Protein AF-0000000067175608 (afdb_homodimer)

Structure (mmCIF, N/CA/C/O backbone):
data_AF-0000000067175608-model_v1
#
loop_
_entity.id
_entity.type
_entity.pdbx_description
1 polymer 'NADP oxidoreductase, coenzyme f420-dependent:6-phosphogluconate dehydrogenase, nad-binding, putative'
#
loop_
_atom_site.group_PDB
_atom_site.id
_atom_site.type_symbol
_atom_site.label_atom_id
_atom_site.label_alt_id
_atom_site.label_comp_id
_atom_site.label_asym_id
_atom_site.label_entity_id
_atom_site.label_seq_id
_atom_site.pdbx_PDB_ins_code
_atom_site.Cartn_x
_atom_site.Cartn_y
_atom_site.Cartn_z
_atom_site.occupancy
_atom_site.B_iso_or_equiv
_atom_site.auth_seq_id
_atom_site.auth_comp_id
_atom_site.auth_asym_id
_atom_site.auth_atom_id
_atom_site.pdbx_PDB_model_num
ATOM 1 N N . MET A 1 1 ? -3.23 -29.172 -5.105 1 97.75 1 MET A N 1
ATOM 2 C CA . MET A 1 1 ? -3.09 -28.891 -6.531 1 97.75 1 MET A CA 1
ATOM 3 C C . MET A 1 1 ? -1.67 -29.172 -7.008 1 97.75 1 MET A C 1
ATOM 5 O O . MET A 1 1 ? -0.754 -29.312 -6.195 1 97.75 1 MET A O 1
ATOM 9 N N . LYS A 1 2 ? -1.583 -29.328 -8.312 1 98.88 2 LYS A N 1
ATOM 10 C CA . LYS A 1 2 ? -0.268 -29.359 -8.945 1 98.88 2 LYS A CA 1
ATOM 11 C C . LYS A 1 2 ? 0.172 -27.953 -9.367 1 98.88 2 LYS A C 1
ATOM 13 O O . LYS A 1 2 ? -0.433 -27.359 -10.25 1 98.88 2 LYS A O 1
ATOM 18 N N . ILE A 1 3 ? 1.256 -27.516 -8.711 1 98.94 3 ILE A N 1
ATOM 19 C CA . ILE A 1 3 ? 1.778 -26.172 -8.969 1 98.94 3 ILE A CA 1
ATOM 20 C C . ILE A 1 3 ? 3.15 -26.266 -9.625 1 98.94 3 ILE A C 1
ATOM 22 O O . ILE A 1 3 ? 3.979 -27.094 -9.227 1 98.94 3 ILE A O 1
ATOM 26 N N . VAL A 1 4 ? 3.4 -25.516 -10.664 1 98.94 4 VAL A N 1
ATOM 27 C CA . VAL A 1 4 ? 4.738 -25.375 -11.234 1 98.94 4 VAL A CA 1
ATOM 28 C C . VAL A 1 4 ? 5.238 -23.953 -11.031 1 98.94 4 VAL A C 1
ATOM 30 O O . VAL A 1 4 ? 4.586 -22.984 -11.453 1 98.94 4 VAL A O 1
ATOM 33 N N . THR A 1 5 ? 6.363 -23.844 -10.336 1 98.88 5 THR A N 1
ATOM 34 C CA . THR A 1 5 ? 7.012 -22.531 -10.203 1 98.88 5 THR A CA 1
ATOM 35 C C . THR A 1 5 ? 8.086 -22.359 -11.273 1 98.88 5 THR A C 1
ATOM 37 O O . THR A 1 5 ? 8.898 -23.266 -11.5 1 98.88 5 THR A O 1
ATOM 40 N N . ILE A 1 6 ? 7.973 -21.281 -11.977 1 98.81 6 ILE A N 1
ATOM 41 C CA . ILE A 1 6 ? 9.023 -20.859 -12.898 1 98.81 6 ILE A CA 1
ATOM 42 C C . ILE A 1 6 ? 9.914 -19.812 -12.219 1 98.81 6 ILE A C 1
ATOM 44 O O . ILE A 1 6 ? 9.547 -18.641 -12.133 1 98.81 6 ILE A O 1
ATOM 48 N N . GLY A 1 7 ? 11.086 -20.266 -11.812 1 97.81 7 GLY A N 1
ATOM 49 C CA . GLY A 1 7 ? 11.938 -19.547 -10.875 1 97.81 7 GLY A CA 1
ATOM 50 C C . GLY A 1 7 ? 12.023 -20.219 -9.516 1 97.81 7 GLY A C 1
ATOM 51 O O . GLY A 1 7 ? 11 -20.516 -8.891 1 97.81 7 GLY A O 1
ATOM 52 N N . ARG A 1 8 ? 13.266 -20.453 -8.992 1 96.12 8 ARG A N 1
ATOM 53 C CA . ARG A 1 8 ? 13.484 -21.172 -7.738 1 96.12 8 ARG A CA 1
ATOM 54 C C . ARG A 1 8 ? 14.266 -20.312 -6.75 1 96.12 8 ARG A C 1
ATOM 56 O O . ARG A 1 8 ? 14.977 -20.828 -5.891 1 96.12 8 ARG A O 1
ATOM 63 N N . GLY A 1 9 ? 14.273 -19.078 -7.023 1 94.88 9 GLY A N 1
ATOM 64 C CA . GLY A 1 9 ? 14.953 -18.172 -6.117 1 94.88 9 GLY A CA 1
ATOM 65 C C . GLY A 1 9 ? 14.195 -17.953 -4.82 1 94.88 9 GLY A C 1
ATOM 66 O O . GLY A 1 9 ? 13.469 -18.828 -4.359 1 94.88 9 GLY A O 1
ATOM 67 N N . MET A 1 10 ? 14.422 -16.859 -4.172 1 94.44 10 MET A N 1
ATOM 68 C CA . MET A 1 10 ? 13.867 -16.562 -2.857 1 94.44 10 MET A CA 1
ATOM 69 C C . MET A 1 10 ? 12.344 -16.578 -2.891 1 94.44 10 MET A C 1
ATOM 71 O O . MET A 1 10 ? 11.711 -17.188 -2.02 1 94.44 10 MET A O 1
ATOM 75 N N . ILE A 1 11 ? 11.773 -15.953 -3.941 1 96.81 11 ILE A N 1
ATOM 76 C CA . ILE A 1 11 ? 10.32 -15.875 -4.031 1 96.81 11 ILE A CA 1
ATOM 77 C C . ILE A 1 11 ? 9.75 -17.219 -4.457 1 96.81 11 ILE A C 1
ATOM 79 O O . ILE A 1 11 ? 8.961 -17.828 -3.73 1 96.81 11 ILE A O 1
ATOM 83 N N . GLY A 1 12 ? 10.18 -17.734 -5.594 1 97.81 12 GLY A N 1
ATOM 84 C CA . GLY A 1 12 ? 9.672 -19 -6.113 1 97.81 12 GLY A CA 1
ATOM 85 C C . GLY A 1 12 ? 9.906 -20.172 -5.18 1 97.81 12 GLY A C 1
ATOM 86 O O . GLY A 1 12 ? 8.992 -20.938 -4.902 1 97.81 12 GLY A O 1
ATOM 87 N N . GLY A 1 13 ? 11.156 -20.281 -4.715 1 97.69 13 GLY A N 1
ATOM 88 C CA . GLY A 1 13 ? 11.492 -21.344 -3.791 1 97.69 13 GLY A CA 1
ATOM 89 C C . GLY A 1 13 ? 10.789 -21.219 -2.451 1 97.69 13 GLY A C 1
ATOM 90 O O . GLY A 1 13 ? 10.367 -22.219 -1.867 1 97.69 13 GLY A O 1
ATOM 91 N N . GLY A 1 14 ? 10.688 -20.031 -1.92 1 98.12 14 GLY A N 1
ATOM 92 C CA . GLY A 1 14 ? 9.992 -19.797 -0.669 1 98.12 14 GLY A CA 1
ATOM 93 C C . GLY A 1 14 ? 8.523 -20.172 -0.729 1 98.12 14 GLY A C 1
ATOM 94 O O . GLY A 1 14 ? 8.016 -20.875 0.156 1 98.12 14 GLY A O 1
ATOM 95 N N . LEU A 1 15 ? 7.852 -19.75 -1.805 1 98.69 15 LEU A N 1
ATOM 96 C CA . LEU A 1 15 ? 6.438 -20.062 -1.965 1 98.69 15 LEU A CA 1
ATOM 97 C C . LEU A 1 15 ? 6.242 -21.562 -2.199 1 98.69 15 LEU A C 1
ATOM 99 O O . LEU A 1 15 ? 5.277 -22.156 -1.706 1 98.69 15 LEU A O 1
ATOM 103 N N . ALA A 1 16 ? 7.16 -22.156 -2.941 1 98.62 16 ALA A N 1
ATOM 104 C CA . ALA A 1 16 ? 7.109 -23.609 -3.154 1 98.62 16 ALA A CA 1
ATOM 105 C C . ALA A 1 16 ? 7.125 -24.359 -1.825 1 98.62 16 ALA A C 1
ATOM 107 O O . ALA A 1 16 ? 6.324 -25.266 -1.612 1 98.62 16 ALA A O 1
ATOM 108 N N . ARG A 1 17 ? 8 -23.969 -0.938 1 98.25 17 ARG A N 1
ATOM 109 C CA . ARG A 1 17 ? 8.102 -24.609 0.367 1 98.25 17 ARG A CA 1
ATOM 110 C C . ARG A 1 17 ? 6.805 -24.438 1.159 1 98.25 17 ARG A C 1
ATOM 112 O O . ARG A 1 17 ? 6.281 -25.406 1.72 1 98.25 17 ARG A O 1
ATOM 119 N N . LEU A 1 18 ? 6.301 -23.234 1.198 1 98.56 18 LEU A N 1
ATOM 120 C CA . LEU A 1 18 ? 5.07 -22.969 1.93 1 98.56 18 LEU A CA 1
ATOM 121 C C . LEU A 1 18 ? 3.916 -23.797 1.381 1 98.56 18 LEU A C 1
ATOM 123 O O . LEU A 1 18 ? 3.117 -24.344 2.146 1 98.56 18 LEU A O 1
ATOM 127 N N . TRP A 1 19 ? 3.834 -23.875 0.051 1 98.81 19 TRP A N 1
ATOM 128 C CA . TRP A 1 19 ? 2.73 -24.594 -0.572 1 98.81 19 TRP A CA 1
ATOM 129 C C . TRP A 1 19 ? 2.883 -26.094 -0.371 1 98.81 19 TRP A C 1
ATOM 131 O O . TRP A 1 19 ? 1.895 -26.812 -0.164 1 98.81 19 TRP A O 1
ATOM 141 N N . ARG A 1 20 ? 4.117 -26.641 -0.403 1 98.69 20 ARG A N 1
ATOM 142 C CA . ARG A 1 20 ? 4.324 -28.047 -0.074 1 98.69 20 ARG A CA 1
ATOM 143 C C . ARG A 1 20 ? 3.881 -28.344 1.354 1 98.69 20 ARG A C 1
ATOM 145 O O . ARG A 1 20 ? 3.219 -29.359 1.604 1 98.69 20 ARG A O 1
ATOM 152 N N . ASP A 1 21 ? 4.203 -27.453 2.242 1 98.06 21 ASP A N 1
ATOM 153 C CA . ASP A 1 21 ? 3.822 -27.609 3.643 1 98.06 21 ASP A CA 1
ATOM 154 C C . ASP A 1 21 ? 2.303 -27.609 3.799 1 98.06 21 ASP A C 1
ATOM 156 O O . ASP A 1 21 ? 1.778 -28.156 4.773 1 98.06 21 ASP A O 1
ATOM 160 N N . SER A 1 22 ? 1.647 -27.016 2.863 1 98.19 22 SER A N 1
ATOM 161 C CA . SER A 1 22 ? 0.192 -26.938 2.92 1 98.19 22 SER A CA 1
ATOM 162 C C . SER A 1 22 ? -0.458 -28.047 2.104 1 98.19 22 SER A C 1
ATOM 164 O O . SER A 1 22 ? -1.67 -28.031 1.876 1 98.19 22 SER A O 1
ATOM 166 N N . GLY A 1 23 ? 0.351 -28.906 1.487 1 98.62 23 GLY A N 1
ATOM 167 C CA . GLY A 1 23 ? -0.188 -30.125 0.917 1 98.62 23 GLY A CA 1
ATOM 168 C C . GLY A 1 23 ? -0.23 -30.109 -0.599 1 98.62 23 GLY A C 1
ATOM 169 O O . GLY A 1 23 ? -0.747 -31.047 -1.221 1 98.62 23 GLY A O 1
ATOM 170 N N . HIS A 1 24 ? 0.275 -29.125 -1.221 1 98.88 24 HIS A N 1
ATOM 171 C CA . HIS A 1 24 ? 0.305 -29.062 -2.678 1 98.88 24 HIS A CA 1
ATOM 172 C C . HIS A 1 24 ? 1.485 -29.844 -3.238 1 98.88 24 HIS A C 1
ATOM 174 O O . HIS A 1 24 ? 2.471 -30.078 -2.535 1 98.88 24 HIS A O 1
ATOM 180 N N . ASP A 1 25 ? 1.316 -30.312 -4.449 1 98.88 25 ASP A N 1
ATOM 181 C CA . ASP A 1 25 ? 2.42 -30.844 -5.238 1 98.88 25 ASP A CA 1
ATOM 182 C C . ASP A 1 25 ? 3.088 -29.75 -6.066 1 98.88 25 ASP A C 1
ATOM 184 O O . ASP A 1 25 ? 2.461 -29.172 -6.949 1 98.88 25 ASP A O 1
ATOM 188 N N . VAL A 1 26 ? 4.398 -29.469 -5.766 1 98.88 26 VAL A N 1
ATOM 189 C CA . VAL A 1 26 ? 5.035 -28.328 -6.398 1 98.88 26 VAL A CA 1
ATOM 190 C C . VAL A 1 26 ? 6.277 -28.766 -7.16 1 98.88 26 VAL A C 1
ATOM 192 O O . VAL A 1 26 ? 7.188 -29.375 -6.578 1 98.88 26 VAL A O 1
ATOM 195 N N . ASP A 1 27 ? 6.32 -28.531 -8.438 1 98.62 27 ASP A N 1
ATOM 196 C CA . ASP A 1 27 ? 7.516 -28.688 -9.266 1 98.62 27 ASP A CA 1
ATOM 197 C C . ASP A 1 27 ? 8.188 -27.344 -9.516 1 98.62 27 ASP A C 1
ATOM 199 O O . ASP A 1 27 ? 7.516 -26.375 -9.883 1 98.62 27 ASP A O 1
ATOM 203 N N . GLU A 1 28 ? 9.469 -27.312 -9.305 1 98.62 28 GLU A N 1
ATOM 204 C CA . GLU A 1 28 ? 10.211 -26.078 -9.492 1 98.62 28 GLU A CA 1
ATOM 205 C C . GLU A 1 28 ? 11.094 -26.141 -10.742 1 98.62 28 GLU A C 1
ATOM 207 O O . GLU A 1 28 ? 11.953 -27.016 -10.852 1 98.62 28 GLU A O 1
ATOM 212 N N . LEU A 1 29 ? 10.82 -25.156 -11.625 1 98.38 29 LEU A N 1
ATOM 213 C CA . LEU A 1 29 ? 11.641 -25.078 -12.828 1 98.38 29 LEU A CA 1
ATOM 214 C C . LEU A 1 29 ? 12.695 -23.984 -12.688 1 98.38 29 LEU A C 1
ATOM 216 O O . LEU A 1 29 ? 12.414 -22.906 -12.156 1 98.38 29 LEU A O 1
ATOM 220 N N . GLY A 1 30 ? 13.898 -24.297 -13.156 1 95.62 30 GLY A N 1
ATOM 221 C CA . GLY A 1 30 ? 14.984 -23.328 -13.172 1 95.62 30 GLY A CA 1
ATOM 222 C C . GLY A 1 30 ? 15.266 -22.766 -14.555 1 95.62 30 GLY A C 1
ATOM 223 O O . GLY A 1 30 ? 14.344 -22.562 -15.352 1 95.62 30 GLY A O 1
ATOM 224 N N . ARG A 1 31 ? 16.484 -22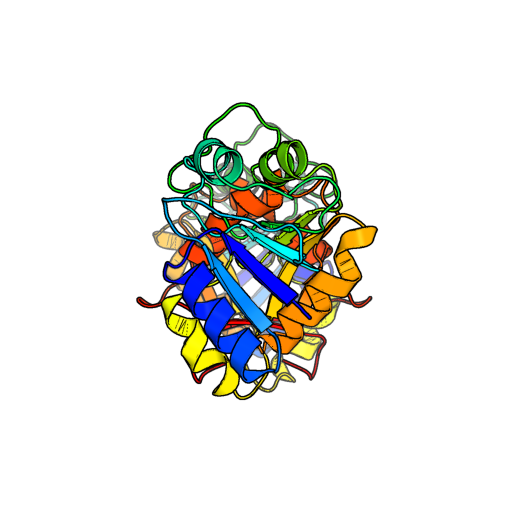.422 -14.789 1 93.5 31 ARG A N 1
ATOM 225 C CA . ARG A 1 31 ? 16.938 -21.688 -15.969 1 93.5 31 ARG A CA 1
ATOM 226 C C . ARG A 1 31 ? 16.781 -22.547 -17.234 1 93.5 31 ARG A C 1
ATOM 228 O O . ARG A 1 31 ? 16.656 -22 -18.328 1 93.5 31 ARG A O 1
ATOM 235 N N . ASP A 1 32 ? 16.641 -23.766 -17.031 1 96.19 32 ASP A N 1
ATOM 236 C CA . ASP A 1 32 ? 16.594 -24.656 -18.188 1 96.19 32 ASP A CA 1
ATOM 237 C C . ASP A 1 32 ? 15.164 -24.859 -18.656 1 96.19 32 ASP A C 1
ATOM 239 O O . ASP A 1 32 ? 14.93 -25.5 -19.688 1 96.19 32 ASP A O 1
ATOM 243 N N . GLY A 1 33 ? 14.266 -24.391 -17.984 1 98.06 33 GLY A N 1
ATOM 244 C CA . GLY A 1 33 ? 12.867 -24.578 -18.344 1 98.06 33 GLY A CA 1
ATOM 245 C C . GLY A 1 33 ? 12.352 -25.969 -18.031 1 98.06 33 GLY A C 1
ATOM 246 O O . GLY A 1 33 ? 12.734 -26.562 -17.016 1 98.06 33 GLY A O 1
ATOM 247 N N . GLY A 1 34 ? 11.328 -26.328 -18.734 1 98.56 34 GLY A N 1
ATOM 248 C CA . GLY A 1 34 ? 10.719 -27.625 -18.484 1 98.56 34 GLY A CA 1
ATOM 249 C C . GLY A 1 34 ? 9.297 -27.719 -19.016 1 98.56 34 GLY A C 1
ATOM 250 O O . GLY A 1 34 ? 8.953 -27.094 -20.016 1 98.56 34 GLY A O 1
ATOM 251 N N . ASP A 1 35 ? 8.594 -28.703 -18.469 1 98.69 35 ASP A N 1
ATOM 252 C CA . ASP A 1 35 ? 7.234 -28.984 -18.922 1 98.69 35 ASP A CA 1
ATOM 253 C C . ASP A 1 35 ? 6.223 -28.672 -17.812 1 98.69 35 ASP A C 1
ATOM 255 O O . ASP A 1 35 ? 6.359 -29.125 -16.688 1 98.69 35 ASP A O 1
ATOM 259 N N . ALA A 1 36 ? 5.23 -27.844 -18.172 1 98.62 36 ALA A N 1
ATOM 260 C CA . ALA A 1 36 ? 4.211 -27.438 -17.203 1 98.62 36 ALA A CA 1
ATOM 261 C C . ALA A 1 36 ? 2.84 -27.984 -17.609 1 98.62 36 ALA A C 1
ATOM 263 O O . ALA A 1 36 ? 1.812 -27.484 -17.141 1 98.62 36 ALA A O 1
ATOM 264 N N . SER A 1 37 ? 2.785 -29 -18.406 1 98.5 37 SER A N 1
ATOM 265 C CA . SER A 1 37 ? 1.542 -29.5 -18.984 1 98.5 37 SER A CA 1
ATOM 266 C C . SER A 1 37 ? 0.604 -30.031 -17.891 1 98.5 37 SER A C 1
ATOM 268 O O . SER A 1 37 ? -0.618 -29.922 -18.016 1 98.5 37 SER A O 1
ATOM 270 N N . ASP A 1 38 ? 1.12 -30.531 -16.859 1 97.75 38 ASP A N 1
ATOM 271 C CA . ASP A 1 38 ? 0.3 -31.172 -15.836 1 97.75 38 ASP A CA 1
ATOM 272 C C . ASP A 1 38 ? -0.051 -30.188 -14.719 1 97.75 38 ASP A C 1
ATOM 274 O O . ASP A 1 38 ? -0.765 -30.531 -13.773 1 97.75 38 ASP A O 1
ATOM 278 N N . ALA A 1 39 ? 0.392 -28.922 -14.781 1 98.75 39 ALA A N 1
ATOM 279 C CA . ALA A 1 39 ? 0.169 -27.953 -13.727 1 98.75 39 ALA A CA 1
ATOM 280 C C . ALA A 1 39 ? -1.289 -27.5 -13.695 1 98.75 39 ALA A C 1
ATOM 282 O O . ALA A 1 39 ? -1.894 -27.25 -14.742 1 98.75 39 ALA A O 1
ATOM 283 N N . ASP A 1 40 ? -1.842 -27.406 -12.516 1 98.75 40 ASP A N 1
ATOM 284 C CA . ASP A 1 40 ? -3.117 -26.719 -12.32 1 98.75 40 ASP A CA 1
ATOM 285 C C . ASP A 1 40 ? -2.936 -25.203 -12.344 1 98.75 40 ASP A C 1
ATOM 287 O O . ASP A 1 40 ? -3.834 -24.469 -12.758 1 98.75 40 ASP A O 1
ATOM 291 N N . VAL A 1 41 ? -1.856 -24.75 -11.852 1 98.88 41 VAL A N 1
ATOM 292 C CA . VAL A 1 41 ? -1.539 -23.328 -11.766 1 98.88 41 VAL A CA 1
ATOM 293 C C . VAL A 1 41 ? -0.027 -23.125 -11.859 1 98.88 41 VAL A C 1
ATOM 295 O O . VAL A 1 41 ? 0.745 -23.984 -11.422 1 98.88 41 VAL A O 1
ATOM 298 N N . LEU A 1 42 ? 0.375 -21.953 -12.453 1 98.94 42 LEU A N 1
ATOM 299 C CA . LEU A 1 42 ? 1.771 -21.547 -12.594 1 98.94 42 LEU A CA 1
ATOM 300 C C . LEU A 1 42 ? 2.09 -20.375 -11.68 1 98.94 42 LEU A C 1
ATOM 302 O O . LEU A 1 42 ? 1.272 -19.469 -11.523 1 98.94 42 LEU A O 1
ATOM 306 N N . LEU A 1 43 ? 3.25 -20.422 -11.086 1 98.94 43 LEU A N 1
ATOM 307 C CA . LEU A 1 43 ? 3.859 -19.234 -10.516 1 98.94 43 LEU A CA 1
ATOM 308 C C . LEU A 1 43 ? 5.043 -18.766 -11.352 1 98.94 43 LEU A C 1
ATOM 310 O O . LEU A 1 43 ? 5.938 -19.547 -11.664 1 98.94 43 LEU A O 1
ATOM 314 N N . VAL A 1 44 ? 5.004 -17.531 -11.766 1 98.88 44 VAL A N 1
ATOM 315 C CA . VAL A 1 44 ? 6.145 -16.922 -12.438 1 98.88 44 VAL A CA 1
ATOM 316 C C . VAL A 1 44 ? 6.914 -16.047 -11.461 1 98.88 44 VAL A C 1
ATOM 318 O O . VAL A 1 44 ? 6.398 -15.023 -11 1 98.88 44 VAL A O 1
ATOM 321 N N . ALA A 1 45 ? 8.133 -16.469 -11.125 1 98.38 45 ALA A N 1
ATOM 322 C CA . ALA A 1 45 ? 8.938 -15.812 -10.102 1 98.38 45 ALA A CA 1
ATOM 323 C C . ALA A 1 45 ? 10.391 -15.672 -10.555 1 98.38 45 ALA A C 1
ATOM 325 O O . ALA A 1 45 ? 11.312 -16.078 -9.836 1 98.38 45 ALA A O 1
ATOM 326 N N . VAL A 1 46 ? 10.625 -15.039 -11.695 1 97.31 46 VAL A N 1
ATOM 327 C CA . VAL A 1 46 ? 11.938 -14.711 -12.25 1 97.31 46 VAL A CA 1
ATOM 328 C C . VAL A 1 46 ? 12.141 -13.203 -12.25 1 97.31 46 VAL A C 1
ATOM 330 O O . VAL A 1 46 ? 11.195 -12.438 -12.023 1 97.31 46 VAL A O 1
ATOM 333 N N . PRO A 1 47 ? 13.43 -12.805 -12.453 1 95.5 47 PRO A N 1
ATOM 334 C CA . PRO A 1 47 ? 13.586 -11.359 -12.633 1 95.5 47 PRO A CA 1
ATOM 335 C C . PRO A 1 47 ? 12.703 -10.805 -13.75 1 95.5 47 PRO A C 1
ATOM 337 O O . PRO A 1 47 ? 12.508 -11.469 -14.773 1 95.5 47 PRO A O 1
ATOM 340 N N . GLY A 1 48 ? 12.148 -9.648 -13.523 1 95.44 48 GLY A N 1
ATOM 341 C CA . GLY A 1 48 ? 11.203 -9.047 -14.461 1 95.44 48 GLY A CA 1
ATOM 342 C C . GLY A 1 48 ? 11.719 -9.016 -15.883 1 95.44 48 GLY A C 1
ATOM 343 O O . GLY A 1 48 ? 10.969 -9.266 -16.828 1 95.44 48 GLY A O 1
ATOM 344 N N . ASN A 1 49 ? 12.938 -8.727 -16.031 1 94.25 49 ASN A N 1
ATOM 345 C CA . ASN A 1 49 ? 13.523 -8.609 -17.359 1 94.25 49 ASN A CA 1
ATOM 346 C C . ASN A 1 49 ? 13.789 -9.977 -17.984 1 94.25 49 ASN A C 1
ATOM 348 O O . ASN A 1 49 ? 14.242 -10.062 -19.125 1 94.25 49 ASN A O 1
ATOM 352 N N . GLU A 1 50 ? 13.438 -11.062 -17.312 1 95.62 50 GLU A N 1
ATOM 353 C CA . GLU A 1 50 ? 13.703 -12.414 -17.812 1 95.62 50 GLU A CA 1
ATOM 354 C C . GLU A 1 50 ? 12.398 -13.164 -18.078 1 95.62 50 GLU A C 1
ATOM 356 O O . GLU A 1 50 ? 12.43 -14.352 -18.422 1 95.62 50 GLU A O 1
ATOM 361 N N . ILE A 1 51 ? 11.273 -12.523 -17.984 1 97.5 51 ILE A N 1
ATOM 362 C CA . ILE A 1 51 ? 9.977 -13.18 -18.078 1 97.5 51 ILE A CA 1
ATOM 363 C C . ILE A 1 51 ? 9.852 -13.891 -19.422 1 97.5 51 ILE A C 1
ATOM 365 O O . ILE A 1 51 ? 9.648 -15.102 -19.469 1 97.5 51 ILE A O 1
ATOM 369 N N . SER A 1 52 ? 10.094 -13.203 -20.516 1 97.25 52 SER A N 1
ATOM 370 C CA . SER A 1 52 ? 9.906 -13.758 -21.859 1 97.25 52 SER A CA 1
ATOM 371 C C . SER A 1 52 ? 10.883 -14.898 -22.109 1 97.25 52 SER A C 1
ATOM 373 O O . SER A 1 52 ? 10.5 -15.953 -22.609 1 97.25 52 SER A O 1
ATOM 375 N N . SER A 1 53 ? 12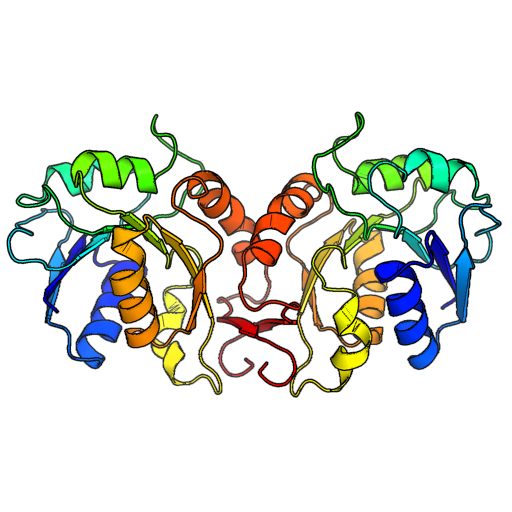.125 -14.672 -21.766 1 97.5 53 SER A N 1
ATOM 376 C CA . SER A 1 53 ? 13.141 -15.695 -22 1 97.5 53 SER A CA 1
ATOM 377 C C . SER A 1 53 ? 12.859 -16.953 -21.172 1 97.5 53 SER A C 1
ATOM 379 O O . SER A 1 53 ? 13.039 -18.062 -21.672 1 97.5 53 SER A O 1
ATOM 381 N N . ALA A 1 54 ? 12.422 -16.812 -19.938 1 98.44 54 ALA A N 1
ATOM 382 C CA . ALA A 1 54 ? 12.109 -17.953 -19.078 1 98.44 54 ALA A CA 1
ATOM 383 C C . ALA A 1 54 ? 10.898 -18.719 -19.594 1 98.44 54 ALA A C 1
ATOM 385 O O . ALA A 1 54 ? 10.938 -19.953 -19.688 1 98.44 54 ALA A O 1
ATOM 386 N N . LEU A 1 55 ? 9.859 -18.031 -19.922 1 98.69 55 LEU A N 1
ATOM 387 C CA . LEU A 1 55 ? 8.617 -18.688 -20.312 1 98.69 55 LEU A CA 1
ATOM 388 C C . LEU A 1 55 ? 8.766 -19.344 -21.688 1 98.69 55 LEU A C 1
ATOM 390 O O . LEU A 1 55 ? 8.117 -20.359 -21.969 1 98.69 55 LEU A O 1
ATOM 394 N N . ALA A 1 56 ? 9.664 -18.844 -22.516 1 98.56 56 ALA A N 1
ATOM 395 C CA . ALA A 1 56 ? 9.906 -19.422 -23.844 1 98.56 56 ALA A CA 1
ATOM 396 C C . ALA A 1 56 ? 10.5 -20.812 -23.719 1 98.56 56 ALA A C 1
ATOM 398 O O . ALA A 1 56 ? 10.422 -21.609 -24.672 1 98.56 56 ALA A O 1
ATOM 399 N N . LYS A 1 57 ? 11.062 -21.141 -22.594 1 98.69 57 LYS A N 1
ATOM 400 C CA . LYS A 1 57 ? 11.742 -22.422 -22.391 1 98.69 57 LYS A CA 1
ATOM 401 C C . LYS A 1 57 ? 10.82 -23.422 -21.719 1 98.69 57 LYS A C 1
ATOM 403 O O . LYS A 1 57 ? 11.234 -24.547 -21.406 1 98.69 57 LYS A O 1
ATOM 408 N N . VAL A 1 58 ? 9.633 -23.031 -21.406 1 98.88 58 VAL A N 1
ATOM 409 C CA . VAL A 1 58 ? 8.68 -23.906 -20.719 1 98.88 58 VAL A CA 1
ATOM 410 C C . VAL A 1 58 ? 7.582 -24.344 -21.688 1 98.88 58 VAL A C 1
ATOM 412 O O . VAL A 1 58 ? 7.004 -23.516 -22.391 1 98.88 58 VAL A O 1
ATOM 415 N N . THR A 1 59 ? 7.289 -25.625 -21.828 1 98.75 59 THR A N 1
ATOM 416 C CA . THR A 1 59 ? 6.211 -26.156 -22.641 1 98.75 59 THR A CA 1
ATOM 417 C C . THR A 1 59 ? 4.945 -26.359 -21.812 1 98.75 59 THR A C 1
ATOM 419 O O . THR A 1 59 ? 5 -26.375 -20.578 1 98.75 59 THR A O 1
ATOM 422 N N . GLY A 1 60 ? 3.777 -26.359 -22.438 1 98.69 60 GLY A N 1
ATOM 423 C CA . GLY A 1 60 ? 2.535 -26.688 -21.75 1 98.69 60 GLY A CA 1
ATOM 424 C C . GLY A 1 60 ? 1.927 -25.5 -21.047 1 98.69 60 GLY A C 1
ATOM 425 O O . GLY A 1 60 ? 1.22 -25.656 -20.047 1 98.69 60 GLY A O 1
ATOM 426 N N . LEU A 1 61 ? 2.203 -24.297 -21.547 1 98.81 61 LEU A N 1
ATOM 427 C CA . LEU A 1 61 ? 1.756 -23.078 -20.875 1 98.81 61 LEU A CA 1
ATOM 428 C C . LEU A 1 61 ? 0.344 -22.703 -21.312 1 98.81 61 LEU A C 1
ATOM 430 O O . LEU A 1 61 ? -0.37 -22.016 -20.594 1 98.81 61 LEU A O 1
ATOM 434 N N . ASP A 1 62 ? -0.074 -23.156 -22.5 1 98.56 62 ASP A N 1
ATOM 435 C CA . ASP A 1 62 ? -1.267 -22.625 -23.172 1 98.56 62 ASP A CA 1
ATOM 436 C C . ASP A 1 62 ? -2.518 -22.891 -22.328 1 98.56 62 ASP A C 1
ATOM 438 O O . ASP A 1 62 ? -2.795 -24.031 -21.969 1 98.56 62 ASP A O 1
ATOM 442 N N . GLY A 1 63 ? -3.256 -21.75 -21.953 1 98.69 63 GLY A N 1
ATOM 443 C CA . GLY A 1 63 ? -4.523 -21.844 -21.25 1 98.69 63 GLY A CA 1
ATOM 444 C C . GLY A 1 63 ? -4.363 -21.922 -19.734 1 98.69 63 GLY A C 1
ATOM 445 O O . GLY A 1 63 ? -5.352 -21.891 -19 1 98.69 63 GLY A O 1
ATOM 446 N N . LYS A 1 64 ? -3.191 -21.953 -19.266 1 98.75 64 LYS A N 1
ATOM 447 C CA . LYS A 1 64 ? -2.939 -22.156 -17.844 1 98.75 64 LYS A CA 1
ATOM 448 C C . LYS A 1 64 ? -3.221 -20.891 -17.031 1 98.75 64 LYS A C 1
ATOM 450 O O . LYS A 1 64 ? -2.99 -19.781 -17.516 1 98.75 64 LYS A O 1
ATOM 455 N N . VAL A 1 65 ? -3.758 -21.078 -15.82 1 98.88 65 VAL A N 1
ATOM 456 C CA . VAL A 1 65 ? -3.811 -20 -14.836 1 98.88 65 VAL A CA 1
ATOM 457 C C . VAL A 1 65 ? -2.404 -19.703 -14.328 1 98.88 65 VAL A C 1
ATOM 459 O O . VAL A 1 65 ? -1.623 -20.609 -14.055 1 98.88 65 VAL A O 1
ATOM 462 N N . ALA A 1 66 ? -2.074 -18.422 -14.266 1 98.94 66 ALA A N 1
ATOM 463 C CA . ALA A 1 66 ? -0.739 -18.047 -13.805 1 98.94 66 ALA A CA 1
ATOM 464 C C . ALA A 1 66 ? -0.808 -16.938 -12.766 1 98.94 66 ALA A C 1
ATOM 466 O O . ALA A 1 66 ? -1.644 -16.031 -12.867 1 98.94 66 ALA A O 1
ATOM 467 N N . ILE A 1 67 ? 0.015 -17.031 -11.766 1 99 67 ILE A N 1
ATOM 468 C CA . ILE A 1 67 ? 0.295 -15.969 -10.812 1 99 67 ILE A CA 1
ATOM 469 C C . ILE A 1 67 ? 1.673 -15.375 -11.094 1 99 67 ILE A C 1
ATOM 471 O O . ILE A 1 67 ? 2.688 -16.078 -10.992 1 99 67 ILE A O 1
ATOM 475 N N . ASP A 1 68 ? 1.688 -14.133 -11.492 1 98.88 68 ASP A N 1
ATOM 476 C CA . ASP A 1 68 ? 2.926 -13.398 -11.727 1 98.88 68 ASP A CA 1
ATOM 477 C C . ASP A 1 68 ? 3.43 -12.734 -10.445 1 98.88 68 ASP A C 1
ATOM 479 O O . ASP A 1 68 ? 2.797 -11.812 -9.93 1 98.88 68 ASP A O 1
ATOM 483 N N . ALA A 1 69 ? 4.613 -13.156 -9.984 1 98.62 69 ALA A N 1
ATOM 484 C CA . ALA A 1 69 ? 5.195 -12.602 -8.766 1 98.62 69 ALA A CA 1
ATOM 485 C C . ALA A 1 69 ? 6.418 -11.742 -9.086 1 98.62 69 ALA A C 1
ATOM 487 O O . ALA A 1 69 ? 7.203 -11.422 -8.188 1 98.62 69 ALA A O 1
ATOM 488 N N . THR A 1 70 ? 6.637 -11.359 -10.367 1 97 70 THR A N 1
ATOM 489 C CA . THR A 1 70 ? 7.836 -10.633 -10.766 1 97 70 THR A CA 1
ATOM 490 C C . THR A 1 70 ? 7.719 -9.156 -10.391 1 97 70 THR A C 1
ATOM 492 O O . THR A 1 70 ? 6.625 -8.664 -10.125 1 97 70 THR A O 1
ATOM 495 N N . ASN A 1 71 ? 8.883 -8.516 -10.32 1 92.75 71 ASN A N 1
ATOM 496 C CA . ASN A 1 71 ? 8.938 -7.105 -9.969 1 92.75 71 ASN A CA 1
ATOM 497 C C . ASN A 1 71 ? 9.672 -6.289 -11.031 1 92.75 71 ASN A C 1
ATOM 499 O O . ASN A 1 71 ? 10.445 -6.84 -11.812 1 92.75 71 ASN A O 1
ATOM 503 N N . ILE A 1 72 ? 9.32 -4.965 -11.062 1 85.62 72 ILE A N 1
ATOM 504 C CA . ILE A 1 72 ? 9.891 -4.07 -12.07 1 85.62 72 ILE A CA 1
ATOM 505 C C . ILE A 1 72 ? 11.211 -3.494 -11.562 1 85.62 72 ILE A C 1
ATOM 507 O O . ILE A 1 72 ? 11.852 -2.691 -12.242 1 85.62 72 ILE A O 1
ATOM 511 N N . MET A 1 73 ? 12.023 -4.062 -10.906 1 75.75 73 MET A N 1
ATOM 512 C CA . MET A 1 73 ? 13.227 -3.482 -10.328 1 75.75 73 MET A CA 1
ATOM 513 C C . MET A 1 73 ? 14.422 -3.648 -11.258 1 75.75 73 MET A C 1
ATOM 515 O O . MET A 1 73 ? 14.672 -4.75 -11.758 1 75.75 73 MET A O 1
ATOM 519 N N . PRO A 1 74 ? 15.062 -2.523 -11.492 1 70.19 74 PRO A N 1
ATOM 520 C CA . PRO A 1 74 ? 14.898 -1.161 -10.984 1 70.19 74 PRO A CA 1
ATOM 521 C C . PRO A 1 74 ? 13.906 -0.343 -11.805 1 70.19 74 PRO A C 1
ATOM 523 O O . PRO A 1 74 ? 13.398 0.677 -11.328 1 70.19 74 PRO A O 1
ATOM 526 N N . GLN A 1 75 ? 13.797 -0.853 -13.062 1 80.88 75 GLN A N 1
ATOM 527 C CA . GLN A 1 75 ? 12.852 -0.184 -13.953 1 80.88 75 GLN A CA 1
ATOM 528 C C . GLN A 1 75 ? 12.117 -1.192 -14.836 1 80.88 75 GLN A C 1
ATOM 530 O O . GLN A 1 75 ? 12.594 -2.312 -15.039 1 80.88 75 GLN A O 1
ATOM 535 N N . ARG A 1 76 ? 10.984 -0.776 -15.305 1 87.62 76 ARG A N 1
ATOM 536 C CA . ARG A 1 76 ? 10.203 -1.625 -16.203 1 87.62 76 ARG A CA 1
ATOM 537 C C . ARG A 1 76 ? 10.938 -1.862 -17.516 1 87.62 76 ARG A C 1
ATOM 539 O O . ARG A 1 76 ? 11.555 -0.945 -18.062 1 87.62 76 ARG A O 1
ATOM 546 N N . HIS A 1 77 ? 10.828 -3.078 -17.875 1 86.12 77 HIS A N 1
ATOM 547 C CA . HIS A 1 77 ? 11.414 -3.494 -19.156 1 86.12 77 HIS A CA 1
ATOM 548 C C . HIS A 1 77 ? 10.344 -4.031 -20.094 1 86.12 77 HIS A C 1
ATOM 550 O O . HIS A 1 77 ? 9.281 -4.469 -19.656 1 86.12 77 HIS A O 1
ATOM 556 N N . GLY A 1 78 ? 10.648 -3.848 -21.438 1 84.38 78 GLY A N 1
ATOM 557 C CA . GLY A 1 78 ? 9.805 -4.492 -22.422 1 84.38 78 GLY A CA 1
ATOM 558 C C . GLY A 1 78 ? 8.656 -3.615 -22.891 1 84.38 78 GLY A C 1
ATOM 559 O O . GLY A 1 78 ? 8.609 -2.426 -22.578 1 84.38 78 GLY A O 1
ATOM 560 N N . GLU A 1 79 ? 7.785 -4.27 -23.734 1 89.19 79 GLU A N 1
ATOM 561 C CA . GLU A 1 79 ? 6.805 -3.465 -24.453 1 89.19 79 GLU A CA 1
ATOM 562 C C . GLU A 1 79 ? 5.383 -3.818 -24.047 1 89.19 79 GLU A C 1
ATOM 564 O O . GLU A 1 79 ? 4.418 -3.283 -24.594 1 89.19 79 GLU A O 1
ATOM 569 N N . PHE A 1 80 ? 5.234 -4.652 -23.047 1 95.12 80 PHE A N 1
ATOM 570 C CA . PHE A 1 80 ? 3.898 -5.059 -22.641 1 95.12 80 PHE A CA 1
ATOM 571 C C . PHE A 1 80 ? 3.287 -4.027 -21.703 1 95.12 80 PHE A C 1
ATOM 573 O O . PHE A 1 80 ? 4.008 -3.279 -21.031 1 95.12 80 PHE A O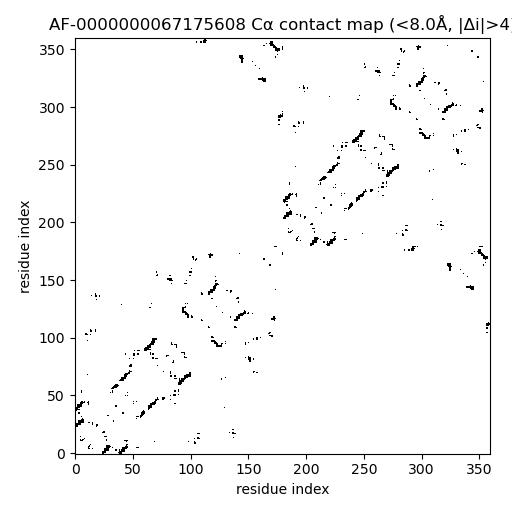 1
ATOM 580 N N . PRO A 1 81 ? 1.969 -3.973 -21.672 1 96.38 81 PRO A N 1
ATOM 581 C CA . PRO A 1 81 ? 1.317 -3.037 -20.75 1 96.38 81 PRO A CA 1
ATOM 582 C C . PRO A 1 81 ? 1.76 -3.23 -19.297 1 96.38 81 PRO A C 1
ATOM 584 O O . PRO A 1 81 ? 1.833 -2.264 -18.547 1 96.38 81 PRO A O 1
ATOM 587 N N . SER A 1 82 ? 1.995 -4.41 -18.906 1 97.31 82 SER A N 1
ATOM 588 C CA . SER A 1 82 ? 2.527 -4.793 -17.594 1 97.31 82 SER A CA 1
ATOM 589 C C . SER A 1 82 ? 3.234 -6.145 -17.672 1 97.31 82 SER A C 1
ATOM 591 O O . SER A 1 82 ? 3.174 -6.832 -18.688 1 97.31 82 SER A O 1
ATOM 593 N N . TYR A 1 83 ? 3.99 -6.5 -16.609 1 98.06 83 TYR A N 1
ATOM 594 C CA . TYR A 1 83 ? 4.609 -7.82 -16.531 1 98.06 83 TYR A CA 1
ATOM 595 C C . TYR A 1 83 ? 3.553 -8.914 -16.469 1 98.06 83 TYR A C 1
ATOM 597 O O . TYR A 1 83 ? 3.723 -9.984 -17.062 1 98.06 83 TYR A O 1
ATOM 605 N N . ALA A 1 84 ? 2.439 -8.648 -15.781 1 98.62 84 ALA A N 1
ATOM 606 C CA . ALA A 1 84 ? 1.333 -9.602 -15.758 1 98.62 84 ALA A CA 1
ATOM 607 C C . ALA A 1 84 ? 0.797 -9.852 -17.172 1 98.62 84 ALA A C 1
ATOM 609 O O . ALA A 1 84 ? 0.482 -10.984 -17.531 1 98.62 84 ALA A O 1
ATOM 610 N N . HIS A 1 85 ? 0.695 -8.797 -17.922 1 98.5 85 HIS A N 1
ATOM 611 C CA . HIS A 1 85 ? 0.225 -8.945 -19.297 1 98.5 85 HIS A CA 1
ATOM 612 C C . HIS A 1 85 ? 1.256 -9.664 -20.172 1 98.5 85 HIS A C 1
ATOM 614 O O . HIS A 1 85 ? 0.896 -10.383 -21.094 1 98.5 85 HIS A O 1
ATOM 620 N N . GLU A 1 86 ? 2.529 -9.43 -19.875 1 98.25 86 GLU A N 1
ATOM 621 C CA . GLU A 1 86 ? 3.564 -10.211 -20.547 1 98.25 86 GLU A CA 1
ATOM 622 C C . GLU A 1 86 ? 3.404 -11.703 -20.25 1 98.25 86 GLU A C 1
ATOM 624 O O . GLU A 1 86 ? 3.406 -12.523 -21.172 1 98.25 86 GLU A O 1
ATOM 629 N N . VAL A 1 87 ? 3.201 -12.055 -19.016 1 98.81 87 VAL A N 1
ATOM 630 C CA . VAL A 1 87 ? 2.959 -13.438 -18.625 1 98.81 87 VAL A CA 1
ATOM 631 C C . VAL A 1 87 ? 1.728 -13.977 -19.359 1 98.81 87 VAL A C 1
ATOM 633 O O . VAL A 1 87 ? 1.753 -15.078 -19.891 1 98.81 87 VAL A O 1
ATOM 636 N N . LYS A 1 88 ? 0.673 -13.195 -19.406 1 98.81 88 LYS A N 1
ATOM 637 C CA . LYS A 1 88 ? -0.582 -13.594 -20.047 1 98.81 88 LYS A CA 1
ATOM 638 C C . LYS A 1 88 ? -0.381 -13.883 -21.531 1 98.81 88 LYS A C 1
ATOM 640 O O . LYS A 1 88 ? -1.023 -14.781 -22.078 1 98.81 88 LYS A O 1
ATOM 645 N N . SER A 1 89 ? 0.513 -13.141 -22.172 1 98.44 89 SER A N 1
ATOM 646 C CA . SER A 1 89 ? 0.759 -13.328 -23.594 1 98.44 89 SER A CA 1
ATOM 647 C C . SER A 1 89 ? 1.359 -14.703 -23.875 1 98.44 89 SER A C 1
ATOM 649 O O . SER A 1 89 ? 1.199 -15.25 -24.969 1 98.44 89 SER A O 1
ATOM 651 N N . PHE A 1 90 ? 2.01 -15.312 -22.906 1 98.69 90 PHE A N 1
ATOM 652 C CA . PHE A 1 90 ? 2.613 -16.625 -23.062 1 98.69 90 PHE A CA 1
ATOM 653 C C . PHE A 1 90 ? 1.63 -17.719 -22.672 1 98.69 90 PHE A C 1
ATOM 655 O O . PHE A 1 90 ? 1.542 -18.766 -23.328 1 98.69 90 PHE A O 1
ATOM 662 N N . THR A 1 91 ? 0.894 -17.484 -21.594 1 98.88 91 THR A N 1
ATOM 663 C CA . THR A 1 91 ? 0.055 -18.547 -21.047 1 98.88 91 THR A CA 1
ATOM 664 C C . THR A 1 91 ? -1.311 -18.562 -21.719 1 98.88 91 THR A C 1
ATOM 666 O O . THR A 1 91 ? -1.996 -19.594 -21.734 1 98.88 91 THR A O 1
ATOM 669 N N . ARG A 1 92 ? -1.796 -17.406 -22.172 1 98.69 92 ARG A N 1
ATOM 670 C CA . ARG A 1 92 ? -3.078 -17.219 -22.844 1 98.69 92 ARG A CA 1
ATOM 671 C C . ARG A 1 92 ? -4.23 -17.703 -21.969 1 98.69 92 ARG A C 1
ATOM 673 O O . ARG A 1 92 ? -5.273 -18.109 -22.484 1 98.69 92 ARG A O 1
ATOM 680 N N . GLY A 1 93 ? -4.004 -17.844 -20.719 1 98.88 93 GLY A N 1
ATOM 681 C CA . GLY A 1 93 ? -4.984 -18.141 -19.703 1 98.88 93 GLY A CA 1
ATOM 682 C C . GLY A 1 93 ? -5.176 -17.016 -18.703 1 98.88 93 GLY A C 1
ATOM 683 O O . GLY A 1 93 ? -4.637 -15.914 -18.891 1 98.88 93 GLY A O 1
ATOM 684 N N . PRO A 1 94 ? -6.02 -17.219 -17.656 1 98.88 94 PRO A N 1
ATOM 685 C CA . PRO A 1 94 ? -6.223 -16.203 -16.609 1 98.88 94 PRO A CA 1
ATOM 686 C C . PRO A 1 94 ? -4.953 -15.922 -15.812 1 98.88 94 PRO A C 1
ATOM 688 O O . PRO A 1 94 ? -4.18 -16.828 -15.523 1 98.88 94 PRO A O 1
ATOM 691 N N . VAL A 1 95 ? -4.758 -14.602 -15.422 1 98.94 95 VAL A N 1
ATOM 692 C CA . VAL A 1 95 ? -3.521 -14.211 -14.758 1 98.94 95 VAL A CA 1
ATOM 693 C C . VAL A 1 95 ? -3.842 -13.352 -13.531 1 98.94 95 VAL A C 1
ATOM 695 O O . VAL A 1 95 ? -4.816 -12.594 -13.531 1 98.94 95 VAL A O 1
ATOM 698 N N . ALA A 1 96 ? -3.064 -13.539 -12.516 1 98.94 96 ALA A N 1
ATOM 699 C CA . ALA A 1 96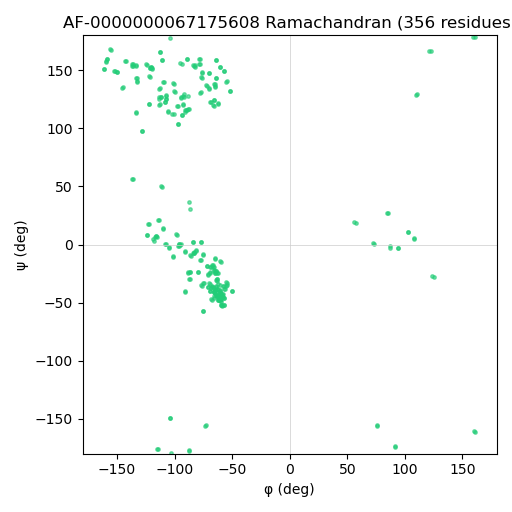 ? -3.027 -12.648 -11.359 1 98.94 96 ALA A CA 1
ATOM 700 C C . ALA A 1 96 ? -1.625 -12.086 -11.148 1 98.94 96 ALA A C 1
ATOM 702 O O . ALA A 1 96 ? -0.634 -12.711 -11.531 1 98.94 96 ALA A O 1
ATOM 703 N N . LYS A 1 97 ? -1.555 -10.906 -10.727 1 98.81 97 LYS A N 1
ATOM 704 C CA . LYS A 1 97 ? -0.353 -10.336 -10.125 1 98.81 97 LYS A CA 1
ATOM 705 C C . LYS A 1 97 ? -0.433 -10.375 -8.602 1 98.81 97 LYS A C 1
ATOM 707 O O . LYS A 1 97 ? -1.337 -9.781 -8.008 1 98.81 97 LYS A O 1
ATOM 712 N N . SER A 1 98 ? 0.536 -11.109 -7.973 1 98.62 98 SER A N 1
ATOM 713 C CA . SER A 1 98 ? 0.552 -11.297 -6.523 1 98.62 98 SER A CA 1
ATOM 714 C C . SER A 1 98 ? 1.944 -11.672 -6.031 1 98.62 98 SER A C 1
ATOM 716 O O . SER A 1 98 ? 2.809 -12.055 -6.824 1 98.62 98 SER A O 1
ATOM 718 N N . PHE A 1 99 ? 2.232 -11.484 -4.758 1 98.25 99 PHE A N 1
ATOM 719 C CA . PHE A 1 99 ? 3.424 -11.906 -4.027 1 98.25 99 PHE A CA 1
ATOM 720 C C . PHE A 1 99 ? 4.621 -11.047 -4.414 1 98.25 99 PHE A C 1
ATOM 722 O O . PHE A 1 99 ? 5.734 -11.266 -3.93 1 98.25 99 PHE A O 1
ATOM 729 N N . ASN A 1 100 ? 4.414 -10.062 -5.316 1 95.19 100 ASN A N 1
ATOM 730 C CA . ASN A 1 100 ? 5.5 -9.164 -5.691 1 95.19 100 ASN A CA 1
ATOM 731 C C . ASN A 1 100 ? 5.75 -8.109 -4.621 1 95.19 100 ASN A C 1
ATOM 733 O O . ASN A 1 100 ? 6.793 -7.453 -4.625 1 95.19 100 ASN A O 1
ATOM 737 N N . MET A 1 101 ? 4.805 -8.016 -3.719 1 93.12 101 MET A N 1
ATOM 738 C CA . MET A 1 101 ? 4.961 -7.059 -2.623 1 93.12 101 MET A CA 1
ATOM 739 C C . MET A 1 101 ? 5.16 -7.785 -1.297 1 93.12 101 MET A C 1
ATOM 741 O O . MET A 1 101 ? 4.469 -7.5 -0.319 1 93.12 101 MET A O 1
ATOM 745 N N . ASN A 1 102 ? 6.07 -8.695 -1.297 1 93.88 102 ASN A N 1
ATOM 746 C CA . ASN A 1 102 ? 6.527 -9.445 -0.134 1 93.88 102 ASN A CA 1
ATOM 747 C C . ASN A 1 102 ? 8.055 -9.5 -0.067 1 93.88 102 ASN A C 1
ATOM 749 O O . ASN A 1 102 ? 8.727 -9.383 -1.091 1 93.88 102 ASN A O 1
ATOM 753 N N . PHE A 1 103 ? 8.531 -9.656 1.158 1 92.81 103 PHE A N 1
ATOM 754 C CA . PHE A 1 103 ? 9.945 -9.961 1.366 1 92.81 103 PHE A CA 1
ATOM 755 C C . PHE A 1 103 ? 10.164 -11.461 1.463 1 92.81 103 PHE A C 1
ATOM 757 O O . PHE A 1 103 ? 9.75 -12.094 2.438 1 92.81 103 PHE A O 1
ATOM 764 N N . GLY A 1 104 ? 10.836 -11.977 0.412 1 93.44 104 GLY A N 1
ATOM 765 C CA . GLY A 1 104 ? 11.062 -13.406 0.349 1 93.44 104 GLY A CA 1
ATOM 766 C C . GLY A 1 104 ? 11.75 -13.961 1.583 1 93.44 104 GLY A C 1
ATOM 767 O O . GLY A 1 104 ? 11.461 -15.07 2.021 1 93.44 104 GLY A O 1
ATOM 768 N N . ASP A 1 105 ? 12.609 -13.172 2.182 1 93.06 105 ASP A N 1
ATOM 769 C CA . ASP A 1 105 ? 13.383 -13.578 3.354 1 93.06 105 ASP A CA 1
ATOM 770 C C . ASP A 1 105 ? 12.469 -13.828 4.551 1 93.06 105 ASP A C 1
ATOM 772 O O . ASP A 1 105 ? 12.883 -14.438 5.539 1 93.06 105 ASP A O 1
ATOM 776 N N . LEU A 1 106 ? 11.25 -13.414 4.41 1 95.38 106 LEU A N 1
ATOM 777 C CA . LEU A 1 106 ? 10.352 -13.5 5.559 1 95.38 106 LEU A CA 1
ATOM 778 C C . LEU A 1 106 ? 9.359 -14.648 5.387 1 95.38 106 LEU A C 1
ATOM 780 O O . LEU A 1 106 ? 8.555 -14.914 6.285 1 95.38 106 LEU A O 1
ATOM 784 N N . PHE A 1 107 ? 9.398 -15.352 4.27 1 97 107 PHE A N 1
ATOM 785 C CA . PHE A 1 107 ? 8.398 -16.375 3.988 1 97 107 PHE A CA 1
ATOM 786 C C . PHE A 1 107 ? 8.383 -17.422 5.09 1 97 107 PHE A C 1
ATOM 788 O O . PHE A 1 107 ? 7.316 -17.875 5.508 1 97 107 PHE A O 1
ATOM 795 N N . ASP A 1 108 ? 9.5 -17.734 5.633 1 93.94 108 ASP A N 1
ATOM 796 C CA . ASP A 1 108 ? 9.594 -18.797 6.641 1 93.94 108 ASP A CA 1
ATOM 797 C C . ASP A 1 108 ? 9.039 -18.312 7.98 1 93.94 108 ASP A C 1
ATOM 799 O O . ASP A 1 108 ? 8.828 -19.125 8.891 1 93.94 108 ASP A O 1
ATOM 803 N N . ARG A 1 109 ? 8.766 -17.062 8.055 1 95.81 109 ARG A N 1
ATOM 804 C CA . ARG A 1 109 ? 8.32 -16.5 9.328 1 95.81 109 ARG A CA 1
ATOM 805 C C . ARG A 1 109 ? 6.832 -16.172 9.289 1 95.81 109 ARG A C 1
ATOM 807 O O . ARG A 1 109 ? 6.273 -15.672 10.266 1 95.81 109 ARG A O 1
ATOM 814 N N . VAL A 1 110 ? 6.188 -16.422 8.234 1 97.19 110 VAL A N 1
ATOM 815 C CA . VAL A 1 110 ? 4.801 -16 8.047 1 97.19 110 VAL A CA 1
ATOM 816 C C . VAL A 1 110 ? 3.914 -16.688 9.086 1 97.19 110 VAL A C 1
ATOM 818 O O . VAL A 1 110 ? 3.051 -16.047 9.688 1 97.19 110 VAL A O 1
ATOM 821 N N . ARG A 1 111 ? 4.156 -17.859 9.391 1 93.75 111 ARG A N 1
ATOM 822 C CA . ARG A 1 111 ? 3.281 -18.656 10.258 1 93.75 111 ARG A CA 1
ATOM 823 C C . ARG A 1 111 ? 3.57 -18.375 11.727 1 93.75 111 ARG A C 1
ATOM 825 O O . ARG A 1 111 ? 2.83 -18.828 12.602 1 93.75 111 ARG A O 1
ATOM 832 N N . GLU A 1 112 ? 4.645 -17.594 11.945 1 93.19 112 GLU A N 1
ATOM 833 C CA . GLU A 1 112 ? 4.984 -17.203 13.312 1 93.19 112 GLU A CA 1
ATOM 834 C C . GLU A 1 112 ? 4.219 -15.961 13.742 1 93.19 112 GLU A C 1
ATOM 836 O O . GLU A 1 112 ? 4.234 -15.586 14.914 1 93.19 112 GLU A O 1
ATOM 841 N N . GLN A 1 113 ? 3.586 -15.367 12.828 1 94.94 113 GLN A N 1
ATOM 842 C CA . GLN A 1 113 ? 2.879 -14.133 13.148 1 94.94 113 GLN A CA 1
ATOM 843 C C . GLN A 1 113 ? 1.583 -14.422 13.906 1 94.94 113 GLN A C 1
ATOM 845 O O . GLN A 1 113 ? 0.925 -15.43 13.656 1 94.94 113 GLN A O 1
ATOM 850 N N . ARG A 1 114 ? 1.237 -13.469 14.789 1 92.75 114 ARG A N 1
ATOM 851 C CA . ARG A 1 114 ? 0.026 -13.625 15.586 1 92.75 114 ARG A CA 1
ATOM 852 C C . ARG A 1 114 ? -1.218 -13.617 14.711 1 92.75 114 ARG A C 1
ATOM 854 O O . ARG A 1 114 ? -2.191 -14.32 14.992 1 92.75 114 ARG A O 1
ATOM 861 N N . VAL A 1 115 ? -1.177 -12.75 13.727 1 95.06 115 VAL A N 1
ATOM 862 C CA . VAL A 1 115 ? -2.238 -12.672 12.727 1 95.06 115 VAL A CA 1
ATOM 863 C C . VAL A 1 115 ? -1.663 -12.93 11.336 1 95.06 115 VAL A C 1
ATOM 865 O O . VAL A 1 115 ? -0.469 -12.734 11.102 1 95.06 115 VAL A O 1
ATOM 868 N N . ARG A 1 116 ? -2.527 -13.438 10.445 1 96.56 116 ARG A N 1
ATOM 869 C CA . ARG A 1 116 ? -2.062 -13.617 9.078 1 96.56 116 ARG A CA 1
ATOM 870 C C . ARG A 1 116 ? -1.76 -12.281 8.414 1 96.56 116 ARG A C 1
ATOM 872 O O . ARG A 1 116 ? -2.596 -11.375 8.422 1 96.56 116 ARG A O 1
ATOM 879 N N . PRO A 1 117 ? -0.521 -12.141 7.918 1 97.75 117 PRO A N 1
ATOM 880 C CA . PRO A 1 117 ? -0.298 -10.945 7.094 1 97.75 117 PRO A CA 1
ATOM 881 C C . PRO A 1 117 ? -1.188 -10.906 5.855 1 97.75 117 PRO A C 1
ATOM 883 O O . PRO A 1 117 ? -1.674 -11.953 5.406 1 97.75 117 PRO A O 1
ATOM 886 N N . SER A 1 118 ? -1.482 -9.727 5.387 1 96.69 118 SER A N 1
ATOM 887 C CA . SER A 1 118 ? -2.207 -9.578 4.129 1 96.69 118 SER A CA 1
ATOM 888 C C . SER A 1 118 ? -1.282 -9.773 2.934 1 96.69 118 SER A C 1
ATOM 890 O O . SER A 1 118 ? -0.062 -9.648 3.059 1 96.69 118 SER A O 1
ATOM 892 N N . ASN A 1 119 ? -1.756 -10.141 1.839 1 97.44 119 ASN A N 1
ATOM 893 C CA . ASN A 1 119 ? -1.089 -10.195 0.542 1 97.44 119 ASN A CA 1
ATOM 894 C C . ASN A 1 119 ? -1.956 -9.586 -0.558 1 97.44 119 ASN A C 1
ATOM 896 O O . ASN A 1 119 ? -2.992 -10.148 -0.917 1 97.44 119 ASN A O 1
ATOM 900 N N . TRP A 1 120 ? -1.476 -8.461 -1.091 1 96.69 120 TRP A N 1
ATOM 901 C CA . TRP A 1 120 ? -2.186 -7.742 -2.146 1 96.69 120 TRP A CA 1
ATOM 902 C C . TRP A 1 120 ? -2.145 -8.523 -3.455 1 96.69 120 TRP A C 1
ATOM 904 O O . TRP A 1 120 ? -1.167 -9.219 -3.74 1 96.69 120 TRP A O 1
ATOM 914 N N . TYR A 1 121 ? -3.275 -8.328 -4.199 1 97.81 121 TYR A N 1
ATOM 915 C CA . TYR A 1 121 ? -3.205 -8.875 -5.547 1 97.81 121 TYR A CA 1
ATOM 916 C C . TYR A 1 121 ? -4.227 -8.211 -6.461 1 97.81 121 TYR A C 1
ATOM 918 O O . TYR A 1 121 ? -5.176 -7.582 -5.984 1 97.81 121 TYR A O 1
ATOM 926 N N . VAL A 1 122 ? -4.008 -8.242 -7.762 1 98.25 122 VAL A N 1
ATOM 927 C CA . VAL A 1 122 ? -4.969 -7.984 -8.828 1 98.25 122 VAL A CA 1
ATOM 928 C C . VAL A 1 122 ? -5.078 -9.211 -9.734 1 98.25 122 VAL A C 1
ATOM 930 O O . VAL A 1 122 ? -4.137 -10 -9.836 1 98.25 122 VAL A O 1
ATOM 933 N N . ALA A 1 123 ? -6.258 -9.414 -10.383 1 98.75 123 ALA A N 1
ATOM 934 C CA . ALA A 1 123 ? -6.406 -10.672 -11.102 1 98.75 123 ALA A CA 1
ATOM 935 C C . ALA A 1 123 ? -7.531 -10.586 -12.133 1 98.75 123 ALA A C 1
ATOM 937 O O . ALA A 1 123 ? -8.477 -9.812 -11.961 1 98.75 123 ALA A O 1
ATOM 938 N N . ASP A 1 124 ? -7.316 -11.406 -13.203 1 98.88 124 ASP A N 1
ATOM 939 C CA . ASP A 1 124 ? -8.492 -11.812 -13.969 1 98.88 124 ASP A CA 1
ATOM 940 C C . ASP A 1 124 ? -9.523 -12.5 -13.086 1 98.88 124 ASP A C 1
ATOM 942 O O . ASP A 1 124 ? -9.164 -13.172 -12.109 1 98.88 124 ASP A O 1
ATOM 946 N N . GLU A 1 125 ? -10.781 -12.312 -13.484 1 98.56 125 GLU A N 1
ATOM 947 C CA . GLU A 1 125 ? -11.852 -12.898 -12.68 1 98.56 125 GLU A CA 1
ATOM 948 C C . GLU A 1 125 ? -11.656 -14.406 -12.523 1 98.56 125 GLU A C 1
ATOM 950 O O . GLU A 1 125 ? -11.805 -14.945 -11.422 1 98.56 125 GLU A O 1
ATOM 955 N N . ASP A 1 126 ? -11.203 -15.062 -13.555 1 98.75 126 ASP A N 1
ATOM 956 C CA . ASP A 1 126 ? -11.109 -16.516 -13.547 1 98.75 126 ASP A CA 1
ATOM 957 C C . ASP A 1 126 ? -9.844 -16.984 -12.836 1 98.75 126 ASP A C 1
ATOM 959 O O . ASP A 1 126 ? -9.664 -18.188 -12.602 1 98.75 126 ASP A O 1
ATOM 963 N N . ALA A 1 127 ? -8.984 -16.109 -12.43 1 98.88 127 ALA A N 1
ATOM 964 C CA . ALA A 1 127 ? -7.789 -16.469 -11.664 1 98.88 127 ALA A CA 1
ATOM 965 C C . ALA A 1 127 ? -7.98 -16.188 -10.18 1 98.88 127 ALA A C 1
ATOM 967 O O . ALA A 1 127 ? -7.145 -16.562 -9.359 1 98.88 127 ALA A O 1
ATOM 968 N N . ARG A 1 128 ? -9.023 -15.508 -9.82 1 98.62 128 ARG A N 1
ATOM 969 C CA . ARG A 1 128 ? -9.219 -15.008 -8.469 1 98.62 128 ARG A CA 1
ATOM 970 C C . ARG A 1 128 ? -9.25 -16.156 -7.461 1 98.62 128 ARG A C 1
ATOM 972 O O . ARG A 1 128 ? -8.516 -16.125 -6.469 1 98.62 128 ARG A O 1
ATOM 979 N N . GLY A 1 129 ? -10.062 -17.125 -7.715 1 98.62 129 GLY A N 1
ATOM 980 C CA . GLY A 1 129 ? -10.258 -18.219 -6.77 1 98.62 129 GLY A CA 1
ATOM 981 C C . GLY A 1 129 ? -8.969 -18.938 -6.422 1 98.62 129 GLY A C 1
ATOM 982 O O . GLY A 1 129 ? -8.633 -19.078 -5.246 1 98.62 129 GLY A O 1
ATOM 983 N N . VAL A 1 130 ? -8.258 -19.344 -7.406 1 98.81 130 VAL A N 1
ATOM 984 C CA . VAL A 1 130 ? -7.031 -20.109 -7.191 1 98.81 130 VAL A CA 1
ATOM 985 C C . VAL A 1 130 ? -5.98 -19.219 -6.543 1 98.81 130 VAL A C 1
ATOM 987 O O . VAL A 1 130 ? -5.207 -19.672 -5.695 1 98.81 130 VAL A O 1
ATOM 990 N N . THR A 1 131 ? -5.922 -17.922 -6.898 1 98.88 131 THR A N 1
ATOM 991 C CA . THR A 1 131 ? -4.98 -16.984 -6.309 1 98.88 131 THR A CA 1
ATOM 992 C C . THR A 1 131 ? -5.246 -16.812 -4.812 1 98.88 131 THR A C 1
ATOM 994 O O . THR A 1 131 ? -4.32 -16.891 -4.004 1 98.88 131 THR A O 1
ATOM 997 N N . GLU A 1 132 ? -6.508 -16.672 -4.465 1 98.75 132 GLU A N 1
ATOM 998 C CA . GLU A 1 132 ? -6.875 -16.5 -3.061 1 98.75 132 GLU A CA 1
ATOM 999 C C . GLU A 1 132 ? -6.562 -17.75 -2.252 1 98.75 132 GLU A C 1
ATOM 1001 O O . GLU A 1 132 ? -6.062 -17.672 -1.129 1 98.75 132 GLU A O 1
ATOM 1006 N N . GLN A 1 133 ? -6.855 -18.891 -2.854 1 98.88 133 GLN A N 1
ATOM 1007 C CA . GLN A 1 133 ? -6.539 -20.141 -2.178 1 98.88 133 GLN A CA 1
ATOM 1008 C C . GLN A 1 133 ? -5.039 -20.266 -1.912 1 98.88 133 GLN A C 1
ATOM 1010 O O . GLN A 1 133 ? -4.625 -20.609 -0.806 1 98.88 133 GLN A O 1
ATOM 1015 N N . LEU A 1 134 ? -4.23 -19.922 -2.875 1 98.94 134 LEU A N 1
ATOM 1016 C CA . LEU A 1 134 ? -2.791 -20.109 -2.744 1 98.94 134 LEU A CA 1
ATOM 1017 C C . LEU A 1 134 ? -2.188 -19.062 -1.823 1 98.94 134 LEU A C 1
ATOM 1019 O O . LEU A 1 134 ? -1.217 -19.328 -1.111 1 98.94 134 LEU A O 1
ATOM 1023 N N . ILE A 1 135 ? -2.756 -17.828 -1.832 1 98.81 135 ILE A N 1
ATOM 1024 C CA . ILE A 1 135 ? -2.352 -16.828 -0.845 1 98.81 135 ILE A CA 1
ATOM 1025 C C . ILE A 1 135 ? -2.629 -17.359 0.562 1 98.81 135 ILE A C 1
ATOM 1027 O O . ILE A 1 135 ? -1.755 -17.312 1.43 1 98.81 135 ILE A O 1
ATOM 1031 N N . SER A 1 136 ? -3.816 -17.891 0.763 1 98.69 136 SER A N 1
ATOM 1032 C CA . SER A 1 136 ? -4.207 -18.422 2.064 1 98.69 136 SER A CA 1
ATOM 1033 C C . SER A 1 136 ? -3.322 -19.609 2.467 1 98.69 136 SER A C 1
ATOM 1035 O O . SER A 1 136 ? -2.865 -19.688 3.609 1 98.69 136 SER A O 1
ATOM 1037 N N . ASP A 1 137 ? -3.094 -20.484 1.515 1 98.75 137 ASP A N 1
ATOM 1038 C CA . ASP A 1 137 ? -2.312 -21.672 1.798 1 98.75 137 ASP A CA 1
ATOM 1039 C C . ASP A 1 137 ? -0.849 -21.328 2.064 1 98.75 137 ASP A C 1
ATOM 1041 O O . ASP A 1 137 ? -0.12 -22.109 2.674 1 98.75 137 ASP A O 1
ATOM 1045 N N . ALA A 1 138 ? -0.375 -20.156 1.636 1 98.69 138 ALA A N 1
ATOM 1046 C CA . ALA A 1 138 ? 0.971 -19.672 1.94 1 98.69 138 ALA A CA 1
ATOM 1047 C C . ALA A 1 138 ? 1.015 -19 3.307 1 98.69 138 ALA A C 1
ATOM 1049 O O . ALA A 1 138 ? 2.082 -18.594 3.771 1 98.69 138 ALA A O 1
ATOM 1050 N N . GLY A 1 139 ? -0.149 -18.828 3.914 1 98.25 139 GLY A N 1
ATOM 1051 C CA . GLY A 1 139 ? -0.187 -18.266 5.262 1 98.25 139 GLY A CA 1
ATOM 1052 C C . GLY A 1 139 ? -0.59 -16.812 5.297 1 98.25 139 GLY A C 1
ATOM 1053 O O . GLY A 1 139 ? -0.493 -16.156 6.34 1 98.25 139 GLY A O 1
ATOM 1054 N N . TYR A 1 140 ? -1.061 -16.297 4.188 1 98.38 140 TYR A N 1
ATOM 1055 C CA . TYR A 1 140 ? -1.437 -14.898 4.086 1 98.38 140 TYR A CA 1
ATOM 1056 C C . TYR A 1 140 ? -2.947 -14.742 3.941 1 98.38 140 TYR A C 1
ATOM 1058 O O . TYR A 1 140 ? -3.645 -15.711 3.615 1 98.38 140 TYR A O 1
ATOM 1066 N N . ASP A 1 141 ? -3.465 -13.555 4.277 1 97.06 141 ASP A N 1
ATOM 1067 C CA . ASP A 1 141 ? -4.836 -13.164 3.955 1 97.06 141 ASP A CA 1
ATOM 1068 C C . ASP A 1 141 ? -4.895 -12.422 2.623 1 97.06 141 ASP A C 1
ATOM 1070 O O . ASP A 1 141 ? -4.238 -11.391 2.449 1 97.06 141 ASP A O 1
ATOM 1074 N N . PRO A 1 142 ? -5.66 -12.969 1.687 1 97.25 142 PRO A N 1
ATOM 1075 C CA . PRO A 1 142 ? -5.742 -12.273 0.401 1 97.25 142 PRO A CA 1
ATOM 1076 C C . PRO A 1 142 ? -6.406 -10.906 0.512 1 97.25 142 PRO A C 1
ATOM 1078 O O . PRO A 1 142 ? -7.402 -10.75 1.226 1 97.25 142 PRO A O 1
ATOM 1081 N N . ALA A 1 143 ? -5.824 -9.945 -0.12 1 95.25 143 ALA A N 1
ATOM 1082 C CA . ALA A 1 143 ? -6.344 -8.586 -0.203 1 95.25 143 ALA A CA 1
ATOM 1083 C C . ALA A 1 143 ? -6.414 -8.109 -1.651 1 95.25 143 ALA A C 1
ATOM 1085 O O . ALA A 1 143 ? -5.434 -7.598 -2.191 1 95.25 143 ALA A O 1
ATOM 1086 N N . ARG A 1 144 ? -7.594 -8.211 -2.268 1 95.44 144 ARG A N 1
ATOM 1087 C CA . ARG A 1 144 ? -7.766 -7.809 -3.662 1 95.44 144 ARG A CA 1
ATOM 1088 C C . ARG A 1 144 ? -7.844 -6.293 -3.789 1 95.44 144 ARG A C 1
ATOM 1090 O O . ARG A 1 144 ? -8.609 -5.645 -3.076 1 95.44 144 ARG A O 1
ATOM 1097 N N . VAL A 1 145 ? -7.062 -5.781 -4.707 1 94.62 145 VAL A N 1
ATOM 1098 C CA . VAL A 1 145 ? -7.074 -4.328 -4.832 1 94.62 145 VAL A CA 1
ATOM 1099 C C . VAL A 1 145 ? -7.547 -3.932 -6.227 1 94.62 145 VAL A C 1
ATOM 1101 O O . VAL A 1 145 ? -7.555 -2.748 -6.574 1 94.62 145 VAL A O 1
ATOM 1104 N N . GLY A 1 146 ? -7.957 -4.875 -7.082 1 94.88 146 GLY A N 1
ATOM 1105 C CA . GLY A 1 146 ? -8.461 -4.582 -8.414 1 94.88 146 GLY A CA 1
ATOM 1106 C C . GLY A 1 146 ? -8.398 -5.77 -9.352 1 94.88 146 GLY A C 1
ATOM 1107 O O . GLY A 1 146 ? -8.039 -6.875 -8.938 1 94.88 146 GLY A O 1
ATOM 1108 N N . ASP A 1 147 ? -8.883 -5.531 -10.57 1 97.44 147 ASP A N 1
ATOM 1109 C CA . ASP A 1 147 ? -8.727 -6.543 -11.617 1 97.44 147 ASP A CA 1
ATOM 1110 C C . ASP A 1 147 ? -7.395 -6.379 -12.344 1 97.44 147 ASP A C 1
ATOM 1112 O O . ASP A 1 147 ? -6.566 -5.551 -11.961 1 97.44 147 ASP A O 1
ATOM 1116 N N . LEU A 1 148 ? -7.176 -7.199 -13.344 1 98.25 148 LEU A N 1
ATOM 1117 C CA . LEU A 1 148 ? -5.871 -7.262 -14 1 98.25 148 LEU A CA 1
ATOM 1118 C C . LEU A 1 148 ? -5.555 -5.949 -14.711 1 98.25 148 LEU A C 1
ATOM 1120 O O . LEU A 1 148 ? -4.391 -5.648 -14.977 1 98.25 148 LEU A O 1
ATOM 1124 N N . SER A 1 149 ? -6.582 -5.152 -15.047 1 97.38 149 SER A N 1
ATOM 1125 C CA . SER A 1 149 ? -6.344 -3.867 -15.695 1 97.38 149 SER A CA 1
ATOM 1126 C C . SER A 1 149 ? -5.508 -2.947 -14.812 1 97.38 149 SER A C 1
ATOM 1128 O O . SER A 1 149 ? -4.91 -1.985 -15.297 1 97.38 149 SER A O 1
ATOM 1130 N N . ARG A 1 150 ? -5.363 -3.271 -13.523 1 96.44 150 ARG A N 1
ATOM 1131 C CA . ARG A 1 150 ? -4.609 -2.45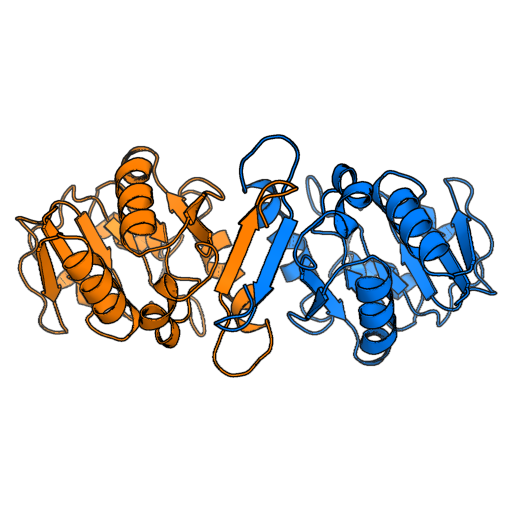7 -12.57 1 96.44 150 ARG A CA 1
ATOM 1132 C C . ARG A 1 150 ? -3.201 -3.008 -12.375 1 96.44 150 ARG A C 1
ATOM 1134 O O . ARG A 1 150 ? -2.441 -2.506 -11.547 1 96.44 150 ARG A O 1
ATOM 1141 N N . ALA A 1 151 ? -2.855 -3.955 -13.188 1 97.44 151 ALA A N 1
ATOM 1142 C CA . ALA A 1 151 ? -1.592 -4.652 -12.961 1 97.44 151 ALA A CA 1
ATOM 1143 C C . ALA A 1 151 ? -0.412 -3.688 -13.047 1 97.44 151 ALA A C 1
ATOM 1145 O O . ALA A 1 151 ? 0.487 -3.719 -12.203 1 97.44 151 ALA A O 1
ATOM 1146 N N . ARG A 1 152 ? -0.412 -2.828 -14.047 1 95.81 152 ARG A N 1
ATOM 1147 C CA . ARG A 1 152 ? 0.709 -1.907 -14.203 1 95.81 152 ARG A CA 1
ATOM 1148 C C . ARG A 1 152 ? 0.833 -0.987 -12.992 1 95.81 152 ARG A C 1
ATOM 1150 O O . ARG A 1 152 ? 1.926 -0.815 -12.445 1 95.81 152 ARG A O 1
ATOM 1157 N N . ASP A 1 153 ? -0.295 -0.399 -12.586 1 93.31 153 ASP A N 1
ATOM 1158 C CA . ASP A 1 153 ? -0.299 0.469 -11.414 1 93.31 153 ASP A CA 1
ATOM 1159 C C . ASP A 1 153 ? 0.182 -0.281 -10.172 1 93.31 153 ASP A C 1
ATOM 1161 O O . ASP A 1 153 ? 0.928 0.269 -9.359 1 93.31 153 ASP A O 1
ATOM 1165 N N . PHE A 1 154 ? -0.278 -1.461 -10.047 1 95.38 154 PHE A N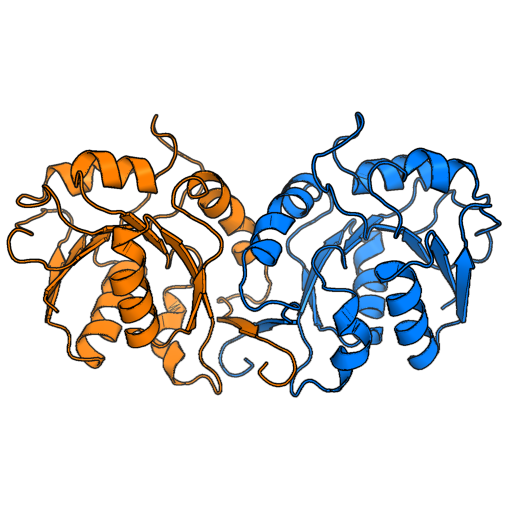 1
ATOM 1166 C CA . PHE A 1 154 ? 0.068 -2.305 -8.906 1 95.38 154 PHE A CA 1
ATOM 1167 C C . PHE A 1 154 ? 1.561 -2.615 -8.898 1 95.38 154 PHE A C 1
ATOM 1169 O O . PHE A 1 154 ? 2.219 -2.492 -7.859 1 95.38 154 PHE A O 1
ATOM 1176 N N . GLU A 1 155 ? 2.137 -2.926 -9.992 1 95.75 155 GLU A N 1
ATOM 1177 C CA . GLU A 1 155 ? 3.574 -3.145 -10.133 1 95.75 155 GLU A CA 1
ATOM 1178 C C . GLU A 1 155 ? 4.359 -1.892 -9.758 1 95.75 155 GLU A C 1
ATOM 1180 O O . GLU A 1 155 ? 5.375 -1.973 -9.062 1 95.75 155 GLU A O 1
ATOM 1185 N N . ASP A 1 156 ? 3.855 -0.813 -10.141 1 92.25 156 ASP A N 1
ATOM 1186 C CA . ASP A 1 156 ? 4.535 0.458 -9.906 1 92.25 156 ASP A CA 1
ATOM 1187 C C . ASP A 1 156 ? 4.484 0.842 -8.422 1 92.25 156 ASP A C 1
ATOM 1189 O O . ASP A 1 156 ? 5.266 1.68 -7.969 1 92.25 156 ASP A O 1
ATOM 1193 N N . ALA A 1 157 ? 3.586 0.257 -7.672 1 92.38 157 ALA A N 1
ATOM 1194 C CA . ALA A 1 157 ? 3.377 0.634 -6.277 1 92.38 157 ALA A CA 1
ATOM 1195 C C . ALA A 1 157 ? 4.371 -0.076 -5.363 1 92.38 157 ALA A C 1
ATOM 1197 O O . ALA A 1 157 ? 4.391 0.163 -4.152 1 92.38 157 ALA A O 1
ATOM 1198 N N . VAL A 1 158 ? 5.277 -0.859 -5.867 1 90.88 158 VAL A N 1
ATOM 1199 C CA . VAL A 1 158 ? 6.199 -1.662 -5.07 1 90.88 158 VAL A CA 1
ATOM 1200 C C . VAL A 1 158 ? 7.113 -0.748 -4.258 1 90.88 158 VAL A C 1
ATOM 1202 O O . VAL A 1 158 ? 7.605 -1.136 -3.195 1 90.88 158 VAL A O 1
ATOM 1205 N N . TRP A 1 159 ? 7.273 0.472 -4.695 1 88.69 159 TRP A N 1
ATOM 1206 C CA . TRP A 1 159 ? 8.125 1.427 -3.996 1 88.69 159 TRP A CA 1
ATOM 1207 C C . TRP A 1 159 ? 7.594 1.717 -2.6 1 88.69 159 TRP A C 1
ATOM 1209 O O . TRP A 1 159 ? 8.359 2.029 -1.685 1 88.69 159 TRP A O 1
ATOM 1219 N N . LEU A 1 160 ? 6.316 1.648 -2.357 1 90.19 160 LEU A N 1
ATOM 1220 C CA . LEU A 1 160 ? 5.715 1.881 -1.05 1 90.19 160 LEU A CA 1
ATOM 1221 C C . LEU A 1 160 ? 6.266 0.904 -0.016 1 90.19 160 LEU A C 1
ATOM 1223 O O . LEU A 1 160 ? 6.574 1.296 1.111 1 90.19 160 LEU A O 1
ATOM 1227 N N . LEU A 1 161 ? 6.34 -0.348 -0.477 1 87.94 161 LEU A N 1
ATOM 1228 C CA . LEU A 1 161 ? 6.863 -1.377 0.414 1 87.94 161 LEU A CA 1
ATOM 1229 C C . LEU A 1 161 ? 8.359 -1.174 0.661 1 87.94 161 LEU A C 1
ATOM 1231 O O . LEU A 1 161 ? 8.828 -1.307 1.794 1 87.94 161 LEU A O 1
ATOM 1235 N N . MET A 1 162 ? 9.039 -0.82 -0.342 1 85.81 162 MET A N 1
ATOM 1236 C CA . MET A 1 162 ? 10.484 -0.64 -0.252 1 85.81 162 MET A CA 1
ATOM 1237 C C . MET A 1 162 ? 10.836 0.573 0.606 1 85.81 162 MET A C 1
ATOM 1239 O O . MET A 1 162 ? 11.938 0.663 1.146 1 85.81 162 MET A O 1
ATOM 1243 N N . GLY A 1 163 ? 9.898 1.412 0.65 1 84.88 163 GLY A N 1
ATOM 1244 C CA . GLY A 1 163 ? 10.141 2.627 1.412 1 84.88 163 GLY A CA 1
ATOM 1245 C C . GLY A 1 163 ? 9.977 2.436 2.908 1 84.88 163 GLY A C 1
ATOM 1246 O O . GLY A 1 163 ? 10.5 3.221 3.701 1 84.88 163 GLY A O 1
ATOM 1247 N N . VAL A 1 164 ? 9.188 1.411 3.289 1 81.88 164 VAL A N 1
ATOM 1248 C CA . VAL A 1 164 ? 8.93 1.176 4.707 1 81.88 164 VAL A CA 1
ATOM 1249 C C . VAL A 1 164 ? 10.203 0.696 5.395 1 81.88 164 VAL A C 1
ATOM 1251 O O . VAL A 1 164 ? 10.914 -0.167 4.871 1 81.88 164 VAL A O 1
ATOM 1254 N N . LYS A 1 165 ? 10.672 1.408 6.453 1 72.69 165 LYS A N 1
ATOM 1255 C CA . LYS A 1 165 ? 11.82 1.057 7.293 1 72.69 165 LYS A CA 1
ATOM 1256 C C . LYS A 1 165 ? 11.375 0.236 8.5 1 72.69 165 LYS A C 1
ATOM 1258 O O . LYS A 1 165 ? 10.227 0.315 8.922 1 72.69 165 LYS A O 1
ATOM 1263 N N . PRO A 1 166 ? 11.969 -1.136 9.008 1 68.75 166 PRO A N 1
ATOM 1264 C CA . PRO A 1 166 ? 13.414 -1.292 9.219 1 68.75 166 PRO A CA 1
ATOM 1265 C C . PRO A 1 166 ? 14.094 -2.078 8.102 1 68.75 166 PRO A C 1
ATOM 1267 O O . PRO A 1 166 ? 13.414 -2.705 7.281 1 68.75 166 PRO A O 1
ATOM 1270 N N . GLN A 1 167 ? 15.32 -2.17 8.391 1 65 167 GLN A N 1
ATOM 1271 C CA . GLN A 1 167 ? 16.203 -3.016 7.59 1 65 167 GLN A CA 1
ATOM 1272 C C . GLN A 1 167 ? 15.828 -4.488 7.738 1 65 167 GLN A C 1
ATOM 1274 O O . GLN A 1 167 ? 15.453 -4.934 8.828 1 65 167 GLN A O 1
ATOM 1279 N N . GLY A 1 168 ? 15.438 -5.227 6.684 1 75.19 168 GLY A N 1
ATOM 1280 C CA . GLY A 1 168 ? 15.156 -6.652 6.688 1 75.19 168 GLY A CA 1
ATOM 1281 C C . GLY A 1 168 ? 13.773 -6.988 6.152 1 75.19 168 GLY A C 1
ATOM 1282 O O . GLY A 1 168 ? 13.477 -8.148 5.875 1 75.19 168 GLY A O 1
ATOM 1283 N N . GLY A 1 169 ? 12.875 -6.066 6.305 1 90.5 169 GLY A N 1
ATOM 1284 C CA . GLY A 1 169 ? 11.578 -6.277 5.688 1 90.5 169 GLY A CA 1
ATOM 1285 C C . GLY A 1 169 ? 10.43 -6.234 6.68 1 90.5 169 GLY A C 1
ATOM 1286 O O . GLY A 1 169 ? 10.656 -6.246 7.891 1 90.5 169 GLY A O 1
ATOM 1287 N N . VAL A 1 170 ? 9.227 -6.148 6.262 1 93.94 170 VAL A N 1
ATOM 1288 C CA . VAL A 1 170 ? 8.023 -6.07 7.09 1 93.94 170 VAL A CA 1
ATOM 1289 C C . VAL A 1 170 ? 6.941 -6.98 6.52 1 93.94 170 VAL A C 1
ATOM 1291 O O . VAL A 1 170 ? 6.984 -7.348 5.344 1 93.94 170 VAL A O 1
ATOM 1294 N N . PHE A 1 171 ? 6.07 -7.41 7.406 1 96 171 PHE A N 1
ATOM 1295 C CA . PHE A 1 171 ? 4.742 -7.871 7.031 1 96 171 PHE A CA 1
ATOM 1296 C C . PHE A 1 171 ? 3.748 -6.715 7.031 1 96 171 PHE A C 1
ATOM 1298 O O . PHE A 1 171 ? 4.008 -5.668 7.621 1 96 171 PHE A O 1
ATOM 1305 N N . TYR A 1 172 ? 2.662 -6.883 6.348 1 95.38 172 TYR A N 1
ATOM 1306 C CA . TYR A 1 172 ? 1.594 -5.895 6.418 1 95.38 172 TYR A CA 1
ATOM 1307 C C . TYR A 1 172 ? 0.232 -6.566 6.531 1 95.38 172 TYR A C 1
ATOM 1309 O O . TYR A 1 172 ? 0.076 -7.734 6.156 1 95.38 172 TYR A O 1
ATOM 1317 N N . ARG A 1 173 ? -0.66 -5.82 7.078 1 95.5 173 ARG A N 1
ATOM 1318 C CA . ARG A 1 173 ? -2.023 -6.312 7.254 1 95.5 173 ARG A CA 1
ATOM 1319 C C . ARG A 1 173 ? -3.037 -5.188 7.086 1 95.5 173 ARG A C 1
ATOM 1321 O O . ARG A 1 173 ? -2.826 -4.074 7.57 1 95.5 173 ARG A O 1
ATOM 1328 N N . PHE A 1 174 ? -4.062 -5.438 6.379 1 95 174 PHE A N 1
ATOM 1329 C CA . PHE A 1 174 ? -5.27 -4.621 6.27 1 95 174 PHE A CA 1
ATOM 1330 C C . PHE A 1 174 ? -6.461 -5.332 6.902 1 95 174 PHE A C 1
ATOM 1332 O O . PHE A 1 174 ? -6.754 -6.48 6.566 1 95 174 PHE A O 1
ATOM 1339 N N . ALA A 1 175 ? -7.129 -4.656 7.797 1 93.5 175 ALA A N 1
ATOM 1340 C CA . ALA A 1 175 ? -8.203 -5.336 8.523 1 93.5 175 ALA A CA 1
ATOM 1341 C C . ALA A 1 175 ? -9.273 -4.344 8.969 1 93.5 175 ALA A C 1
ATOM 1343 O O . ALA A 1 175 ? -8.977 -3.176 9.227 1 93.5 175 ALA A O 1
ATOM 1344 N N . VAL A 1 176 ? -10.477 -4.848 9.039 1 93.06 176 VAL A N 1
ATOM 1345 C CA . VAL A 1 176 ? -11.57 -4.043 9.578 1 93.06 176 VAL A CA 1
ATOM 1346 C C . VAL A 1 176 ? -11.312 -3.732 11.055 1 93.06 176 VAL A C 1
ATOM 1348 O O . VAL A 1 176 ? -10.5 -4.398 11.703 1 93.06 176 VAL A O 1
ATOM 1351 N N . PRO A 1 177 ? -11.977 -2.668 11.547 1 93.31 177 PRO A N 1
ATOM 1352 C CA . PRO A 1 177 ? -11.781 -2.32 12.953 1 93.31 177 PRO A CA 1
ATOM 1353 C C . PRO A 1 177 ? -11.992 -3.508 13.891 1 93.31 177 PRO A C 1
ATOM 1355 O O . PRO A 1 177 ? -12.953 -4.266 13.719 1 93.31 177 PRO A O 1
ATOM 1358 N N . GLY A 1 178 ? -11.055 -3.658 14.773 1 92.31 178 GLY A N 1
ATOM 1359 C CA . GLY A 1 178 ? -11.156 -4.73 15.75 1 92.31 178 GLY A CA 1
ATOM 1360 C C . GLY A 1 178 ? -10.438 -5.996 15.32 1 92.31 178 GLY A C 1
ATOM 1361 O O . GLY A 1 178 ? -10.289 -6.93 16.109 1 92.31 178 GLY A O 1
ATOM 1362 N N . GLN A 1 179 ? -9.883 -5.977 14.094 1 90.75 179 GLN A N 1
ATOM 1363 C CA . GLN A 1 179 ? -9.273 -7.207 13.602 1 90.75 179 GLN A CA 1
ATOM 1364 C C . GLN A 1 179 ? -7.82 -6.98 13.203 1 90.75 179 GLN A C 1
ATOM 1366 O O . GLN A 1 179 ? -7.203 -7.844 12.57 1 90.75 179 GLN A O 1
ATOM 1371 N N . LEU A 1 180 ? -7.406 -5.824 13.547 1 91.25 180 LEU A N 1
ATOM 1372 C CA . LEU A 1 180 ? -6 -5.562 13.258 1 91.25 180 LEU A CA 1
ATOM 1373 C C . LEU A 1 180 ? -5.094 -6.309 14.227 1 91.25 180 LEU A C 1
ATOM 1375 O O . LEU A 1 180 ? -5.352 -6.332 15.43 1 91.25 180 LEU A O 1
ATOM 1379 N N . MET B 1 1 ? 1.148 21.375 21.109 1 97.81 1 MET B N 1
ATOM 1380 C CA . MET B 1 1 ? 1.394 22.344 20.031 1 97.81 1 MET B CA 1
ATOM 1381 C C . MET B 1 1 ? 0.11 23.062 19.656 1 97.81 1 MET B C 1
ATOM 1383 O O . MET B 1 1 ? -0.987 22.625 20 1 97.81 1 MET B O 1
ATOM 1387 N N . LYS B 1 2 ? 0.327 24.203 19.016 1 98.88 2 LYS B N 1
ATOM 1388 C CA . LYS B 1 2 ? -0.79 24.891 18.375 1 98.88 2 LYS B CA 1
ATOM 1389 C C . LYS B 1 2 ? -0.945 24.438 16.922 1 98.88 2 LYS B C 1
ATOM 1391 O O . LYS B 1 2 ? -0.075 24.688 16.078 1 98.88 2 LYS B O 1
ATOM 1396 N N . ILE B 1 3 ? -2.094 23.766 16.672 1 98.94 3 ILE B N 1
ATOM 1397 C CA . ILE B 1 3 ? -2.371 23.234 15.344 1 98.94 3 ILE B CA 1
ATOM 1398 C C . ILE B 1 3 ? -3.541 23.984 14.719 1 98.94 3 ILE B C 1
ATOM 1400 O O . ILE B 1 3 ? -4.535 24.266 15.391 1 98.94 3 ILE B O 1
ATOM 1404 N N . VAL B 1 4 ? -3.436 24.375 13.484 1 98.94 4 VAL B N 1
ATOM 1405 C CA . VAL B 1 4 ? -4.566 24.906 12.734 1 98.94 4 VAL B CA 1
ATOM 1406 C C . VAL B 1 4 ? -4.926 23.953 11.594 1 98.94 4 VAL B C 1
ATOM 1408 O O . VAL B 1 4 ? -4.082 23.641 10.758 1 98.94 4 VAL B O 1
ATOM 1411 N N . THR B 1 5 ? -6.156 23.469 11.625 1 98.88 5 THR B N 1
ATOM 1412 C CA . THR B 1 5 ? -6.656 22.672 10.516 1 98.88 5 THR B CA 1
ATOM 1413 C C . THR B 1 5 ? -7.414 23.531 9.516 1 98.88 5 THR B C 1
ATOM 1415 O O . THR B 1 5 ? -8.25 24.359 9.906 1 98.88 5 THR B O 1
ATOM 1418 N N . ILE B 1 6 ? -7.008 23.438 8.297 1 98.81 6 ILE B N 1
ATOM 1419 C CA . ILE B 1 6 ? -7.742 24.031 7.191 1 98.81 6 ILE B CA 1
ATOM 1420 C C . ILE B 1 6 ? -8.633 22.984 6.531 1 98.81 6 ILE B C 1
ATOM 1422 O O . ILE B 1 6 ? -8.156 22.172 5.734 1 98.81 6 ILE B O 1
ATOM 1426 N N . GLY B 1 7 ? -9.93 23.078 6.84 1 97.88 7 GLY B N 1
ATOM 1427 C CA . GLY B 1 7 ? -10.891 22.016 6.586 1 97.88 7 GLY B CA 1
ATOM 1428 C C . GLY B 1 7 ? -11.391 21.359 7.855 1 97.88 7 GLY B C 1
ATOM 1429 O O . GLY B 1 7 ? -10.594 20.906 8.68 1 97.88 7 GLY B O 1
ATOM 1430 N N . ARG B 1 8 ? -12.742 21.234 8.031 1 96.12 8 ARG B N 1
ATOM 1431 C CA . ARG B 1 8 ? -13.344 20.703 9.242 1 96.12 8 ARG B CA 1
ATOM 1432 C C . ARG B 1 8 ? -14.219 19.5 8.938 1 96.12 8 ARG B C 1
ATOM 1434 O O . ARG B 1 8 ? -15.172 19.203 9.656 1 96.12 8 ARG B O 1
ATOM 1441 N N . GLY B 1 9 ? -14.008 18.969 7.812 1 95 9 GLY B N 1
ATOM 1442 C CA . GLY B 1 9 ? -14.766 17.781 7.438 1 95 9 GLY B CA 1
ATOM 1443 C C . GLY B 1 9 ? -14.328 16.531 8.18 1 95 9 GLY B C 1
ATOM 1444 O O . GLY B 1 9 ? -13.859 16.625 9.32 1 95 9 GLY B O 1
ATOM 1445 N N . MET B 1 10 ? -14.555 15.406 7.633 1 94.44 10 MET B N 1
ATOM 1446 C CA . MET B 1 10 ? -14.297 14.117 8.273 1 94.44 10 MET B CA 1
ATOM 1447 C C . MET B 1 10 ? -12.828 13.977 8.641 1 94.44 10 MET B C 1
ATOM 1449 O O . MET B 1 10 ? -12.5 13.57 9.758 1 94.44 10 MET B O 1
ATOM 1453 N N . ILE B 1 11 ? -11.953 14.359 7.684 1 96.81 11 ILE B N 1
ATOM 1454 C CA . ILE B 1 11 ? -10.523 14.211 7.922 1 96.81 11 ILE B CA 1
ATOM 1455 C C . ILE B 1 11 ? -10.039 15.289 8.891 1 96.81 11 ILE B C 1
ATOM 1457 O O . ILE B 1 11 ? -9.523 14.977 9.969 1 96.81 11 ILE B O 1
ATOM 1461 N N . GLY B 1 12 ? -10.242 16.547 8.547 1 97.81 12 GLY B N 1
ATOM 1462 C CA . GLY B 1 12 ? -9.773 17.656 9.375 1 97.81 12 GLY B CA 1
ATOM 1463 C C . GLY B 1 12 ? -10.383 17.656 10.766 1 97.81 12 GLY B C 1
ATOM 1464 O O . GLY B 1 12 ? -9.664 17.797 11.758 1 97.81 12 GLY B O 1
ATOM 1465 N N . GLY B 1 13 ? -11.703 17.5 10.812 1 97.69 13 GLY B N 1
ATOM 1466 C CA . GLY B 1 13 ? -12.383 17.453 12.094 1 97.69 13 GLY B CA 1
ATOM 1467 C C . GLY B 1 13 ? -12.023 16.234 12.922 1 97.69 13 GLY B C 1
ATOM 1468 O O . GLY B 1 13 ? -11.883 16.328 14.141 1 97.69 13 GLY B O 1
ATOM 1469 N N . GLY B 1 14 ? -11.906 15.094 12.305 1 98.19 14 GLY B N 1
ATOM 1470 C CA . GLY B 1 14 ? -11.508 13.875 12.992 1 98.19 14 GLY B CA 1
ATOM 1471 C C . GLY B 1 14 ? -10.125 13.969 13.617 1 98.19 14 GLY B C 1
ATOM 1472 O O . GLY B 1 14 ? -9.945 13.625 14.781 1 98.19 14 GLY B O 1
ATOM 1473 N N . LEU B 1 15 ? -9.172 14.477 12.828 1 98.69 15 LEU B N 1
ATOM 1474 C CA . LEU B 1 15 ? -7.809 14.617 13.336 1 98.69 15 LEU B CA 1
ATOM 1475 C C . LEU B 1 15 ? -7.746 15.68 14.43 1 98.69 15 LEU B C 1
ATOM 1477 O O . LEU B 1 15 ? -7.012 15.523 15.406 1 98.69 15 LEU B O 1
ATOM 1481 N N . ALA B 1 16 ? -8.523 16.734 14.266 1 98.62 16 ALA B N 1
ATOM 1482 C CA . ALA B 1 16 ? -8.602 17.766 15.297 1 98.62 16 ALA B CA 1
ATOM 1483 C C . ALA B 1 16 ? -9.031 17.172 16.641 1 98.62 16 ALA B C 1
ATOM 1485 O O . ALA B 1 16 ? -8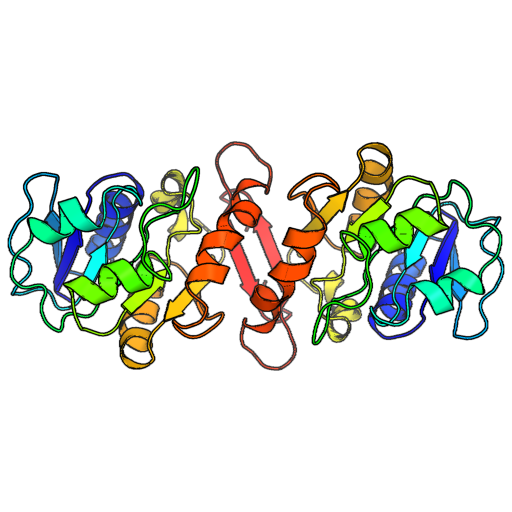.43 17.453 17.672 1 98.62 16 ALA B O 1
ATOM 1486 N N . ARG B 1 17 ? -10.047 16.344 16.609 1 98.31 17 ARG B N 1
ATOM 1487 C CA . ARG B 1 17 ? -10.539 15.711 17.828 1 98.31 17 ARG B CA 1
ATOM 1488 C C . ARG B 1 17 ? -9.469 14.828 18.453 1 98.31 17 ARG B C 1
ATOM 1490 O O . ARG B 1 17 ? -9.219 14.898 19.656 1 98.31 17 ARG B O 1
ATOM 1497 N N . LEU B 1 18 ? -8.852 14.016 17.656 1 98.56 18 LEU B N 1
ATOM 1498 C CA . LEU B 1 18 ? -7.809 13.125 18.141 1 98.56 18 LEU B CA 1
ATOM 1499 C C . LEU B 1 18 ? -6.668 13.914 18.781 1 98.56 18 LEU B C 1
ATOM 1501 O O . LEU B 1 18 ? -6.152 13.539 19.828 1 98.56 18 LEU B O 1
ATOM 1505 N N . TRP B 1 19 ? -6.27 15 18.109 1 98.81 19 TRP B N 1
ATOM 1506 C CA . TRP B 1 19 ? -5.141 15.789 18.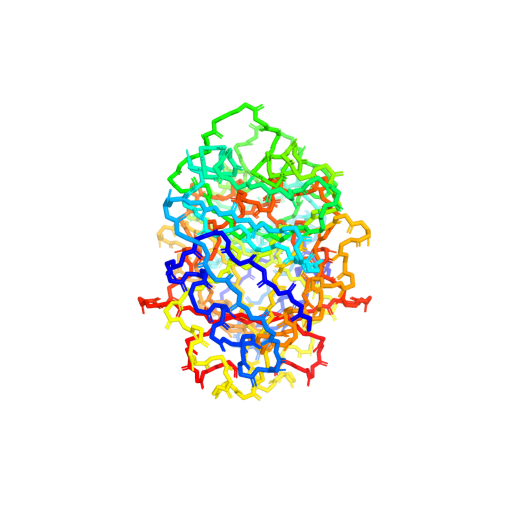594 1 98.81 19 TRP B CA 1
ATOM 1507 C C . TRP B 1 19 ? -5.52 16.562 19.859 1 98.81 19 TRP B C 1
ATOM 1509 O O . TRP B 1 19 ? -4.707 16.688 20.781 1 98.81 19 TRP B O 1
ATOM 1519 N N . ARG B 1 20 ? -6.77 17.062 19.969 1 98.69 20 ARG B N 1
ATOM 1520 C CA . ARG B 1 20 ? -7.223 17.672 21.219 1 98.69 20 ARG B CA 1
ATOM 1521 C C . ARG B 1 20 ? -7.18 16.672 22.359 1 98.69 20 ARG B C 1
ATOM 1523 O O . ARG B 1 20 ? -6.727 16.984 23.453 1 98.69 20 ARG B O 1
ATOM 1530 N N . ASP B 1 21 ? -7.605 15.469 22.062 1 98.12 21 ASP B N 1
ATOM 1531 C CA . ASP B 1 21 ? -7.598 14.406 23.062 1 98.12 21 ASP B CA 1
ATOM 1532 C C . ASP B 1 21 ? -6.176 14.102 23.531 1 98.12 21 ASP B C 1
ATOM 1534 O O . ASP B 1 21 ? -5.973 13.594 24.641 1 98.12 21 ASP B O 1
ATOM 1538 N N . SER B 1 22 ? -5.242 14.406 22.703 1 98.19 22 SER B N 1
ATOM 1539 C CA . SER B 1 22 ? -3.844 14.133 23.016 1 98.19 22 SER B CA 1
ATOM 1540 C C . SER B 1 22 ? -3.156 15.367 23.594 1 98.19 22 SER B C 1
ATOM 1542 O O . SER B 1 22 ? -1.935 15.383 23.75 1 98.19 22 SER B O 1
ATOM 1544 N N . GLY B 1 23 ? -3.887 16.469 23.734 1 98.62 23 GLY B N 1
ATOM 1545 C CA . GLY B 1 23 ? -3.379 17.578 24.516 1 98.62 23 GLY B CA 1
ATOM 1546 C C . GLY B 1 23 ? -2.967 18.766 23.656 1 98.62 23 GLY B C 1
ATOM 1547 O O . GLY B 1 23 ? -2.428 19.75 24.172 1 98.62 23 GLY B O 1
ATOM 1548 N N . HIS B 1 24 ? -3.186 18.734 22.406 1 98.88 24 HIS B N 1
ATOM 1549 C CA . HIS B 1 24 ? -2.85 19.844 21.531 1 98.88 24 HIS B CA 1
ATOM 1550 C C . HIS B 1 24 ? -3.945 20.906 21.562 1 98.88 24 HIS B C 1
ATOM 1552 O O . HIS B 1 24 ? -5.094 20.609 21.891 1 98.88 24 HIS B O 1
ATOM 1558 N N . ASP B 1 25 ? -3.539 22.125 21.266 1 98.88 25 ASP B N 1
ATOM 1559 C CA . ASP B 1 25 ? -4.477 23.203 20.969 1 98.88 25 ASP B CA 1
ATOM 1560 C C . ASP B 1 25 ? -4.781 23.281 19.484 1 98.88 25 ASP B C 1
ATOM 1562 O O . ASP B 1 25 ? -3.891 23.547 18.672 1 98.88 25 ASP B O 1
ATOM 1566 N N . VAL B 1 26 ? -6.078 23.016 19.125 1 98.88 26 VAL B N 1
ATOM 1567 C CA . VAL B 1 26 ? -6.391 22.906 17.703 1 98.88 26 VAL B CA 1
ATOM 1568 C C . VAL B 1 26 ? -7.461 23.922 17.328 1 98.88 26 VAL B C 1
ATOM 1570 O O . VAL B 1 26 ? -8.555 23.938 17.891 1 98.88 26 VAL B O 1
ATOM 1573 N N . ASP B 1 27 ? -7.16 24.797 16.406 1 98.62 27 ASP B N 1
ATOM 1574 C CA . ASP B 1 27 ? -8.133 25.688 15.773 1 98.62 27 ASP B CA 1
ATOM 1575 C C . ASP B 1 27 ? -8.547 25.156 14.406 1 98.62 27 ASP B C 1
ATOM 1577 O O . ASP B 1 27 ? -7.695 24.766 13.602 1 98.62 27 ASP B O 1
ATOM 1581 N N . GLU B 1 28 ? -9.828 25.125 14.18 1 98.62 28 GLU B N 1
ATOM 1582 C CA . GLU B 1 28 ? -10.344 24.625 12.914 1 98.62 28 GLU B CA 1
ATOM 1583 C C . GLU B 1 28 ? -10.891 25.766 12.055 1 98.62 28 GLU B C 1
ATOM 1585 O O . GLU B 1 28 ? -11.789 26.5 12.477 1 98.62 28 GLU B O 1
ATOM 1590 N N . LEU B 1 29 ? -10.297 25.844 10.852 1 98.38 29 LEU B N 1
ATOM 1591 C CA . LEU B 1 29 ? -10.781 26.844 9.906 1 98.38 29 LEU B CA 1
ATOM 1592 C C . LEU B 1 29 ? -11.695 26.203 8.859 1 98.38 29 LEU B C 1
ATOM 1594 O O . LEU B 1 29 ? -11.414 25.109 8.375 1 98.38 29 LEU B O 1
ATOM 1598 N N . GLY B 1 30 ? -12.773 26.906 8.555 1 95.69 30 GLY B N 1
ATOM 1599 C CA . GLY B 1 30 ? -13.695 26.484 7.52 1 95.69 30 GLY B CA 1
ATOM 1600 C C . GLY B 1 30 ? -13.562 27.266 6.23 1 95.69 30 GLY B C 1
ATOM 1601 O O . GLY B 1 30 ? -12.453 27.656 5.855 1 95.69 30 GLY B O 1
ATOM 1602 N N . ARG B 1 31 ? -14.625 27.406 5.539 1 93.62 31 ARG B N 1
ATOM 1603 C CA . ARG B 1 31 ? -14.68 27.953 4.188 1 93.62 31 ARG B CA 1
ATOM 1604 C C . ARG B 1 31 ? -14.328 29.438 4.188 1 93.62 31 ARG B C 1
ATOM 1606 O O . ARG B 1 31 ? -13.867 29.969 3.174 1 93.62 31 ARG B O 1
ATOM 1613 N N . ASP B 1 32 ? -14.406 30 5.301 1 96.25 32 ASP B N 1
ATOM 1614 C CA . ASP B 1 32 ? -14.188 31.438 5.363 1 96.25 32 ASP B CA 1
ATOM 1615 C C . ASP B 1 32 ? -12.711 31.75 5.613 1 96.25 32 ASP B C 1
ATOM 1617 O O . ASP B 1 32 ? -12.32 32.938 5.605 1 96.25 32 ASP B O 1
ATOM 1621 N N . GLY B 1 33 ? -11.961 30.828 5.832 1 98.06 33 GLY B N 1
ATOM 1622 C CA . GLY B 1 33 ? -10.547 31.047 6.121 1 98.06 33 GLY B CA 1
ATOM 1623 C C . GLY B 1 33 ? -10.297 31.562 7.523 1 98.06 33 GLY B C 1
ATOM 1624 O O . GLY B 1 33 ? -10.992 31.172 8.469 1 98.06 33 GLY B O 1
ATOM 1625 N N . GLY B 1 34 ? -9.195 32.219 7.656 1 98.56 34 GLY B N 1
ATOM 1626 C CA . GLY B 1 34 ? -8.82 32.719 8.969 1 98.56 34 GLY B CA 1
ATOM 1627 C C . GLY B 1 34 ? -7.344 33.031 9.102 1 98.56 34 GLY B C 1
ATOM 1628 O O . GLY B 1 34 ? -6.695 33.406 8.117 1 98.56 34 GLY B O 1
ATOM 1629 N N . ASP B 1 35 ? -6.914 33.094 10.344 1 98.69 35 ASP B N 1
ATOM 1630 C CA . ASP B 1 35 ? -5.531 33.469 10.648 1 98.69 35 ASP B CA 1
ATOM 1631 C C . ASP B 1 35 ? -4.785 32.281 11.266 1 98.69 35 ASP B C 1
ATOM 1633 O O . ASP B 1 35 ? -5.25 31.672 12.242 1 98.69 35 ASP B O 1
ATOM 1637 N N . ALA B 1 36 ? -3.645 31.922 10.648 1 98.69 36 ALA B N 1
ATOM 1638 C CA . ALA B 1 36 ? -2.848 30.797 11.133 1 98.69 36 ALA B CA 1
ATOM 1639 C C . ALA B 1 36 ? -1.5 31.281 11.672 1 98.69 36 ALA B C 1
ATOM 1641 O O . ALA B 1 36 ? -0.558 30.484 11.781 1 98.69 36 ALA B O 1
ATOM 1642 N N . SER B 1 37 ? -1.379 32.5 12.031 1 98.5 37 SER B N 1
ATOM 1643 C CA . SER B 1 37 ? -0.105 33.125 12.406 1 98.5 37 SER B CA 1
ATOM 1644 C C . SER B 1 37 ? 0.475 32.469 13.656 1 98.5 37 SER B C 1
ATOM 1646 O O . SER B 1 37 ? 1.694 32.344 13.797 1 98.5 37 SER B O 1
ATOM 1648 N N . ASP B 1 38 ? -0.328 32 14.508 1 97.75 38 ASP B N 1
ATOM 1649 C CA . ASP B 1 38 ? 0.136 31.469 15.789 1 97.75 38 ASP B CA 1
ATOM 1650 C C . ASP B 1 38 ? 0.323 29.953 15.727 1 97.75 38 ASP B C 1
ATOM 1652 O O . ASP B 1 38 ? 0.739 29.328 16.703 1 97.75 38 ASP B O 1
ATOM 1656 N N . ALA B 1 39 ? 0.057 29.297 14.594 1 98.75 39 ALA B N 1
ATOM 1657 C CA . ALA B 1 39 ? 0.13 27.844 14.469 1 98.75 39 ALA B CA 1
ATOM 1658 C C . ALA B 1 39 ? 1.578 27.375 14.484 1 98.75 39 ALA B C 1
ATOM 1660 O O . ALA B 1 39 ? 2.447 27.969 13.852 1 98.75 39 ALA B O 1
ATOM 1661 N N . ASP B 1 40 ? 1.832 26.328 15.203 1 98.75 40 ASP B N 1
ATOM 1662 C CA . ASP B 1 40 ? 3.092 25.594 15.078 1 98.75 40 ASP B CA 1
ATOM 1663 C C . ASP B 1 40 ? 3.105 24.734 13.828 1 98.75 40 ASP B C 1
ATOM 1665 O O . ASP B 1 40 ? 4.16 24.5 13.227 1 98.75 40 ASP B O 1
ATOM 1669 N N . VAL B 1 41 ? 1.995 24.203 13.484 1 98.88 41 VAL B N 1
ATOM 1670 C CA . VAL B 1 41 ? 1.841 23.328 12.328 1 98.88 41 VAL B CA 1
ATOM 1671 C C . VAL B 1 41 ? 0.433 23.469 11.758 1 98.88 41 VAL B C 1
ATOM 1673 O O . VAL B 1 41 ? -0.521 23.734 12.492 1 98.88 41 VAL B O 1
ATOM 1676 N N . LEU B 1 42 ? 0.338 23.281 10.398 1 98.94 42 LEU B N 1
ATOM 1677 C CA . LEU B 1 42 ? -0.922 23.328 9.664 1 98.94 42 LEU B CA 1
ATOM 1678 C C . LEU B 1 42 ? -1.309 21.938 9.172 1 98.94 42 LEU B C 1
ATOM 1680 O O . LEU B 1 42 ? -0.449 21.172 8.734 1 98.94 42 LEU B O 1
ATOM 1684 N N . LEU B 1 43 ? -2.568 21.641 9.258 1 98.94 43 LEU B N 1
ATOM 1685 C CA . LEU B 1 43 ? -3.15 20.547 8.492 1 98.94 43 LEU B CA 1
ATOM 1686 C C . LEU B 1 43 ? -4.027 21.078 7.363 1 98.94 43 LEU B C 1
ATOM 1688 O O . LEU B 1 43 ? -4.906 21.906 7.594 1 98.94 43 LEU B O 1
ATOM 1692 N N . VAL B 1 44 ? -3.75 20.656 6.172 1 98.88 44 VAL B N 1
ATOM 1693 C CA . VAL B 1 44 ? -4.609 20.969 5.039 1 98.88 44 VAL B CA 1
ATOM 1694 C C . VAL B 1 44 ? -5.48 19.75 4.699 1 98.88 44 VAL B C 1
ATOM 1696 O O . VAL B 1 44 ? -4.973 18.719 4.281 1 98.88 44 VAL B O 1
ATOM 1699 N N . ALA B 1 45 ? -6.789 19.891 4.934 1 98.38 45 ALA B N 1
ATOM 1700 C CA . ALA B 1 45 ? -7.734 18.781 4.793 1 98.38 45 ALA B CA 1
ATOM 1701 C C . ALA B 1 45 ? -9.008 19.234 4.074 1 98.38 45 ALA B C 1
ATOM 1703 O O . ALA B 1 45 ? -10.109 19.047 4.578 1 98.38 45 ALA B O 1
ATOM 1704 N N . VAL B 1 46 ? -8.875 19.781 2.873 1 97.31 46 VAL B N 1
ATOM 1705 C CA . VAL B 1 46 ? -9.961 20.188 1.985 1 97.31 46 VAL B CA 1
ATOM 1706 C C . VAL B 1 46 ? -9.969 19.297 0.742 1 97.31 46 VAL B C 1
ATOM 1708 O O . VAL B 1 46 ? -9.023 18.547 0.499 1 97.31 46 VAL B O 1
ATOM 1711 N N . PRO B 1 47 ? -11.102 19.391 0.005 1 95.62 47 PRO B N 1
ATOM 1712 C CA . PRO B 1 47 ? -11.023 18.688 -1.275 1 95.62 47 PRO B CA 1
ATOM 1713 C C . PRO B 1 47 ? -9.836 19.125 -2.125 1 95.62 47 PRO B C 1
ATOM 1715 O O . PRO B 1 47 ? -9.484 20.312 -2.129 1 95.62 47 PRO B O 1
ATOM 1718 N N . GLY B 1 48 ? -9.203 18.172 -2.779 1 95.56 48 GLY B N 1
ATOM 1719 C CA . GLY B 1 48 ? -7.992 18.438 -3.545 1 95.56 48 GLY B CA 1
ATOM 1720 C C . GLY B 1 48 ? -8.133 19.609 -4.496 1 95.56 48 GLY B C 1
ATOM 1721 O O . GLY B 1 48 ? -7.203 20.406 -4.645 1 95.56 48 GLY B O 1
ATOM 1722 N N . ASN B 1 49 ? -9.234 19.703 -5.105 1 94.38 49 ASN B N 1
ATOM 1723 C CA . ASN B 1 49 ? -9.453 20.75 -6.094 1 94.38 49 ASN B CA 1
ATOM 1724 C C . ASN B 1 49 ? -9.727 22.094 -5.43 1 94.38 49 ASN B C 1
ATOM 1726 O O . ASN B 1 49 ? -9.891 23.109 -6.109 1 94.38 49 ASN B O 1
ATOM 1730 N N . GLU B 1 50 ? -9.695 22.188 -4.109 1 95.75 50 GLU B N 1
ATOM 1731 C CA . GLU B 1 50 ? -10 23.406 -3.381 1 95.75 50 GLU B CA 1
ATOM 1732 C C . GLU B 1 50 ? -8.773 23.922 -2.625 1 95.75 50 GLU B C 1
ATOM 1734 O O . GLU B 1 50 ? -8.859 24.906 -1.889 1 95.75 50 GLU B O 1
ATOM 1739 N N . ILE B 1 51 ? -7.629 23.328 -2.803 1 97.56 51 ILE B N 1
ATOM 1740 C CA . ILE B 1 51 ? -6.438 23.625 -2.02 1 97.56 51 ILE B CA 1
ATOM 1741 C C . ILE B 1 51 ? -6.078 25.109 -2.189 1 97.56 51 ILE B C 1
ATOM 1743 O O . ILE B 1 51 ? -6.02 25.859 -1.209 1 97.56 51 ILE B O 1
ATOM 1747 N N . SER B 1 52 ? -5.953 25.578 -3.404 1 97.38 52 SER B N 1
ATOM 1748 C CA . SER B 1 52 ? -5.516 26.953 -3.666 1 97.38 52 SER B CA 1
ATOM 1749 C C . SER B 1 52 ? -6.535 27.969 -3.158 1 97.38 52 SER B C 1
ATOM 1751 O O . SER B 1 52 ? -6.168 28.953 -2.51 1 97.38 52 SER B O 1
ATOM 1753 N N . SER B 1 53 ? -7.797 27.703 -3.434 1 97.56 53 SER B N 1
ATOM 1754 C CA . SER B 1 53 ? -8.844 28.625 -3.006 1 97.56 53 SER B CA 1
ATOM 1755 C C . SER B 1 53 ? -8.93 28.703 -1.486 1 97.56 53 SER B C 1
ATOM 1757 O O . SER B 1 53 ? -9.117 29.781 -0.919 1 97.56 53 SER B O 1
ATOM 1759 N N . ALA B 1 54 ? -8.773 27.594 -0.795 1 98.5 54 ALA B N 1
ATOM 1760 C CA . ALA B 1 54 ? -8.836 27.547 0.664 1 98.5 54 ALA B CA 1
ATOM 1761 C C . ALA B 1 54 ? -7.641 28.266 1.282 1 98.5 54 ALA B C 1
ATOM 1763 O O . ALA B 1 54 ? -7.805 29.094 2.182 1 98.5 54 ALA B O 1
ATOM 1764 N N . LEU B 1 55 ? -6.469 27.984 0.793 1 98.75 55 LEU B N 1
ATOM 1765 C CA . LEU B 1 55 ? -5.262 28.547 1.395 1 98.75 55 LEU B CA 1
ATOM 1766 C C . LEU B 1 55 ? -5.148 30.031 1.112 1 98.75 55 LEU B C 1
ATOM 1768 O O . LEU B 1 55 ? -4.586 30.781 1.917 1 98.75 55 LEU B O 1
ATOM 1772 N N . ALA B 1 56 ? -5.738 30.5 0.021 1 98.62 56 ALA B N 1
ATOM 1773 C CA . ALA B 1 56 ? -5.719 31.922 -0.328 1 98.62 56 ALA B CA 1
ATOM 1774 C C . ALA B 1 56 ? -6.492 32.75 0.695 1 98.62 56 ALA B C 1
ATOM 1776 O O . ALA B 1 56 ? -6.285 33.969 0.805 1 98.62 56 ALA B O 1
ATOM 1777 N N . LYS B 1 57 ? -7.355 32.125 1.456 1 98.69 57 LYS B N 1
ATOM 1778 C CA . LYS B 1 57 ? -8.211 32.812 2.412 1 98.69 57 LYS B CA 1
ATOM 1779 C C . LYS B 1 57 ? -7.613 32.781 3.816 1 98.69 57 LYS B C 1
ATOM 1781 O O . LYS B 1 57 ? -8.234 33.25 4.773 1 98.69 57 LYS B O 1
ATOM 1786 N N . VAL B 1 58 ? -6.496 32.156 3.971 1 98.88 58 VAL B N 1
ATOM 1787 C CA . VAL B 1 58 ? -5.855 32 5.273 1 98.88 58 VAL B CA 1
ATOM 1788 C C . VAL B 1 58 ? -4.617 32.906 5.34 1 98.88 58 VAL B C 1
ATOM 1790 O O . VAL B 1 58 ? -3.783 32.875 4.434 1 98.88 58 VAL B O 1
ATOM 1793 N N . THR B 1 59 ? -4.453 33.719 6.355 1 98.75 59 THR B N 1
ATOM 1794 C CA . THR B 1 59 ? -3.275 34.562 6.57 1 98.75 59 THR B CA 1
ATOM 1795 C C . THR B 1 59 ? -2.287 33.875 7.504 1 98.75 59 THR B C 1
ATOM 1797 O O . THR B 1 59 ? -2.645 32.906 8.195 1 98.75 59 THR B O 1
ATOM 1800 N N . GLY B 1 60 ? -1.016 34.219 7.449 1 98.75 60 GLY B N 1
ATOM 1801 C CA . GLY B 1 60 ? -0.026 33.719 8.391 1 98.75 60 GLY B CA 1
ATOM 1802 C C . GLY B 1 60 ? 0.528 32.375 7.996 1 98.75 60 GLY B C 1
ATOM 1803 O O . GLY B 1 60 ? 0.944 31.578 8.859 1 98.75 60 GLY B O 1
ATOM 1804 N N . LEU B 1 61 ? 0.524 32.094 6.695 1 98.81 61 LEU B N 1
ATOM 1805 C CA . LEU B 1 61 ? 0.937 30.766 6.223 1 98.81 61 LEU B CA 1
ATOM 1806 C C . LEU B 1 61 ? 2.447 30.703 6.02 1 98.81 61 LEU B C 1
ATOM 1808 O O . LEU B 1 61 ? 3.041 29.625 6.043 1 98.81 61 LEU B O 1
ATOM 1812 N N . ASP B 1 62 ? 3.088 31.875 5.801 1 98.56 62 ASP B N 1
ATOM 1813 C CA . ASP B 1 62 ? 4.457 31.938 5.305 1 98.56 62 ASP B CA 1
ATOM 1814 C C . ASP B 1 62 ? 5.43 31.281 6.285 1 98.56 62 ASP B C 1
ATOM 1816 O O . ASP B 1 62 ? 5.469 31.641 7.465 1 98.56 62 ASP B O 1
ATOM 1820 N N . GLY B 1 63 ? 6.188 30.188 5.781 1 98.69 63 GLY B N 1
ATOM 1821 C CA . GLY B 1 63 ? 7.227 29.531 6.559 1 98.69 63 GLY B CA 1
ATOM 1822 C C . GLY B 1 63 ? 6.691 28.422 7.441 1 98.69 63 GLY B C 1
ATOM 1823 O O . GLY B 1 63 ? 7.465 27.703 8.07 1 98.69 63 GLY B O 1
ATOM 1824 N N . LYS B 1 64 ? 5.441 28.203 7.438 1 98.75 64 LYS B N 1
ATOM 1825 C CA . LYS B 1 64 ? 4.828 27.25 8.344 1 98.75 64 LYS B CA 1
ATOM 1826 C C . LYS B 1 64 ? 5.059 25.812 7.863 1 98.75 64 LYS B C 1
ATOM 1828 O O . LYS B 1 64 ? 5.086 25.562 6.66 1 98.75 64 LYS B O 1
ATOM 1833 N N . VAL B 1 65 ? 5.246 24.891 8.836 1 98.88 65 VAL B N 1
ATOM 1834 C CA . VAL B 1 65 ? 5.188 23.469 8.547 1 98.88 65 VAL B CA 1
ATOM 1835 C C . VAL B 1 65 ? 3.748 23.062 8.242 1 98.88 65 VAL B C 1
ATOM 1837 O O . VAL B 1 65 ? 2.818 23.484 8.93 1 98.88 65 VAL B O 1
ATOM 1840 N N . ALA B 1 66 ? 3.574 22.281 7.195 1 98.94 66 ALA B N 1
ATOM 1841 C CA . ALA B 1 66 ? 2.223 21.859 6.828 1 98.94 66 ALA B CA 1
ATOM 1842 C C . ALA B 1 66 ? 2.17 20.359 6.551 1 98.94 66 ALA B C 1
ATOM 1844 O O . ALA B 1 66 ? 3.105 19.797 5.984 1 98.94 66 ALA B O 1
ATOM 1845 N N . ILE B 1 67 ? 1.12 19.734 6.988 1 99 67 ILE B N 1
ATOM 1846 C CA . ILE B 1 67 ? 0.75 18.375 6.613 1 99 67 ILE B CA 1
ATOM 1847 C C . ILE B 1 67 ? -0.434 18.422 5.648 1 99 67 ILE B C 1
ATOM 1849 O O . ILE B 1 67 ? -1.52 18.875 6.008 1 99 67 ILE B O 1
ATOM 1853 N N . ASP B 1 68 ? -0.204 17.984 4.441 1 98.94 68 ASP B N 1
ATOM 1854 C CA . ASP B 1 68 ? -1.244 17.891 3.424 1 98.94 68 ASP B CA 1
ATOM 1855 C C . ASP B 1 68 ? -1.961 16.547 3.498 1 98.94 68 ASP B C 1
ATOM 1857 O O . ASP B 1 68 ? -1.367 15.5 3.217 1 98.94 68 ASP B O 1
ATOM 1861 N N . ALA B 1 69 ? -3.26 16.562 3.805 1 98.62 69 ALA B N 1
ATOM 1862 C CA . ALA B 1 69 ? -4.047 15.344 3.914 1 98.62 69 ALA B CA 1
ATOM 1863 C C . ALA B 1 69 ? -5.043 15.227 2.762 1 98.62 69 ALA B C 1
ATOM 1865 O O . ALA B 1 69 ? -5.969 14.422 2.816 1 98.62 69 ALA B O 1
ATOM 1866 N N . THR B 1 70 ? -4.902 16.047 1.691 1 97.06 70 THR B N 1
ATOM 1867 C CA . THR B 1 70 ? -5.871 16.062 0.601 1 97.06 70 THR B CA 1
ATOM 1868 C C . THR B 1 70 ? -5.672 14.875 -0.329 1 97.06 70 THR B C 1
ATOM 1870 O O . THR B 1 70 ? -4.621 14.234 -0.308 1 97.06 70 THR B O 1
ATOM 1873 N N . ASN B 1 71 ? -6.734 14.57 -1.079 1 92.81 71 ASN B N 1
ATOM 1874 C CA . ASN B 1 71 ? -6.707 13.453 -2.014 1 92.81 71 ASN B CA 1
ATOM 1875 C C . ASN B 1 71 ? -7.051 13.898 -3.432 1 92.81 71 ASN B C 1
ATOM 1877 O O . ASN B 1 71 ? -7.668 14.945 -3.623 1 92.81 71 ASN B O 1
ATOM 1881 N N . ILE B 1 72 ? -6.547 13.109 -4.41 1 85.62 72 ILE B N 1
ATOM 1882 C CA . ILE B 1 72 ? -6.738 13.438 -5.82 1 85.62 72 ILE B CA 1
ATOM 1883 C C . ILE B 1 72 ? -8.07 12.867 -6.305 1 85.62 72 ILE B C 1
ATOM 1885 O O . ILE B 1 72 ? -8.422 13.008 -7.48 1 85.62 72 ILE B O 1
ATOM 1889 N N . MET B 1 73 ? -9.031 12.719 -5.656 1 75.81 73 MET B N 1
ATOM 1890 C CA . MET B 1 73 ? -10.266 12.07 -6.082 1 75.81 73 MET B CA 1
ATOM 1891 C C . MET B 1 73 ? -11.211 13.078 -6.734 1 75.81 73 MET B C 1
ATOM 1893 O O . MET B 1 73 ? -11.461 14.148 -6.184 1 75.81 73 MET B O 1
ATOM 1897 N N . PRO B 1 74 ? -11.641 12.695 -7.926 1 70.25 74 PRO B N 1
ATOM 1898 C CA . PRO B 1 74 ? -11.469 11.461 -8.695 1 70.25 74 PRO B CA 1
ATOM 1899 C C . PRO B 1 74 ? -10.211 11.477 -9.562 1 70.25 74 PRO B C 1
ATOM 1901 O O . PRO B 1 74 ? -9.734 10.422 -9.984 1 70.25 74 PRO B O 1
ATOM 1904 N N . GLN B 1 75 ? -9.844 12.766 -9.836 1 81.25 75 GLN B N 1
ATOM 1905 C CA . GLN B 1 75 ? -8.633 12.945 -10.633 1 81.25 75 GLN B CA 1
ATOM 1906 C C . GLN B 1 75 ? -7.832 14.156 -10.164 1 81.25 75 GLN B C 1
ATOM 1908 O O . GLN B 1 75 ? -8.375 15.047 -9.516 1 81.25 75 GLN B O 1
ATOM 1913 N N . ARG B 1 76 ? -6.578 14.133 -10.492 1 88.06 76 ARG B N 1
ATOM 1914 C CA . ARG B 1 76 ? -5.707 15.25 -10.141 1 88.06 76 ARG B CA 1
ATOM 1915 C C . ARG B 1 76 ? -6.113 16.516 -10.883 1 88.06 76 ARG B C 1
ATOM 1917 O O . ARG B 1 76 ? -6.453 16.469 -12.062 1 88.06 76 ARG B O 1
ATOM 1924 N N . HIS B 1 77 ? -6.062 17.531 -10.102 1 86.44 77 HIS B N 1
ATOM 1925 C CA . HIS B 1 77 ? -6.355 18.859 -10.641 1 86.44 77 HIS B CA 1
ATOM 1926 C C . HIS B 1 77 ? -5.164 19.781 -10.492 1 86.44 77 HIS B C 1
ATOM 1928 O O . HIS B 1 77 ? -4.305 19.562 -9.633 1 86.44 77 HIS B O 1
ATOM 1934 N N . GLY B 1 78 ? -5.105 20.781 -11.453 1 84.5 78 GLY B N 1
ATOM 1935 C CA . GLY B 1 78 ? -4.125 21.844 -11.289 1 84.5 78 GLY B CA 1
ATOM 1936 C C . GLY B 1 78 ? -2.803 21.547 -11.969 1 84.5 78 GLY B C 1
ATOM 1937 O O . GLY B 1 78 ? -2.691 20.562 -12.719 1 84.5 78 GLY B O 1
ATOM 1938 N N . GLU B 1 79 ? -1.838 22.469 -11.711 1 89.62 79 GLU B N 1
ATOM 1939 C CA . GLU B 1 79 ? -0.619 22.438 -12.516 1 89.62 79 GLU B CA 1
ATOM 1940 C C . GLU B 1 79 ? 0.604 22.141 -11.648 1 89.62 79 GLU B C 1
ATOM 1942 O O . GLU B 1 79 ? 1.736 22.172 -12.141 1 89.62 79 GLU B O 1
ATOM 1947 N N . PHE B 1 80 ? 0.401 21.844 -10.406 1 95.31 80 PHE B N 1
ATOM 1948 C CA . PHE B 1 80 ? 1.533 21.594 -9.523 1 95.31 80 PHE B CA 1
ATOM 1949 C C . PHE B 1 80 ? 2.021 20.156 -9.656 1 95.31 80 PHE B C 1
ATOM 1951 O O . PHE B 1 80 ? 1.258 19.266 -10.055 1 95.31 80 PHE B O 1
ATOM 1958 N N . PRO B 1 81 ? 3.277 19.938 -9.367 1 96.5 81 PRO B N 1
ATOM 1959 C CA . PRO B 1 81 ? 3.791 18.562 -9.422 1 96.5 81 PRO B CA 1
ATOM 1960 C C . PRO B 1 81 ? 2.984 17.594 -8.562 1 96.5 81 PRO B C 1
ATOM 1962 O O . PRO B 1 81 ? 2.854 16.422 -8.906 1 96.5 81 PRO B O 1
ATOM 1965 N N . SER B 1 82 ? 2.504 18.031 -7.473 1 97.38 82 SER B N 1
ATOM 1966 C CA . SER B 1 82 ? 1.626 17.297 -6.566 1 97.38 82 SER B CA 1
ATOM 1967 C C . SER B 1 82 ? 0.794 18.25 -5.715 1 97.38 82 SER B C 1
ATOM 1969 O O . SER B 1 82 ? 1.019 19.469 -5.73 1 97.38 82 SER B O 1
ATOM 1971 N N . TYR B 1 83 ? -0.226 17.719 -5.023 1 98.12 83 TYR B N 1
ATOM 1972 C CA . TYR B 1 83 ? -1.003 18.531 -4.09 1 98.12 83 TYR B CA 1
ATOM 1973 C C . TYR B 1 83 ? -0.136 19.016 -2.932 1 98.12 83 TYR B C 1
ATOM 1975 O O . TYR B 1 83 ? -0.289 20.141 -2.459 1 98.12 83 TYR B O 1
ATOM 1983 N N . ALA B 1 84 ? 0.806 18.172 -2.484 1 98.62 84 ALA B N 1
ATOM 1984 C CA . ALA B 1 84 ? 1.748 18.594 -1.45 1 98.62 84 ALA B CA 1
ATOM 1985 C C . ALA B 1 84 ? 2.574 19.781 -1.916 1 98.62 84 ALA B C 1
ATOM 1987 O O . ALA B 1 84 ? 2.824 20.703 -1.144 1 98.62 84 ALA B O 1
ATOM 1988 N N . HIS B 1 85 ? 2.99 19.75 -3.148 1 98.5 85 HIS B N 1
ATOM 1989 C CA . HIS B 1 85 ? 3.76 20.859 -3.691 1 98.5 85 HIS B CA 1
ATOM 1990 C C . HIS B 1 85 ? 2.891 22.094 -3.859 1 98.5 85 HIS B C 1
ATOM 1992 O O . HIS B 1 85 ? 3.377 23.219 -3.73 1 98.5 85 HIS B O 1
ATOM 1998 N N . GLU B 1 86 ? 1.616 21.875 -4.18 1 98.31 86 GLU B N 1
ATOM 1999 C CA . GLU B 1 86 ? 0.687 23 -4.191 1 98.31 86 GLU B CA 1
ATOM 2000 C C . GLU B 1 86 ? 0.586 23.656 -2.814 1 98.31 86 GLU B C 1
ATOM 2002 O O . GLU B 1 86 ? 0.701 24.875 -2.686 1 98.31 86 GLU B O 1
ATOM 2007 N N . VAL B 1 87 ? 0.44 22.859 -1.795 1 98.81 87 VAL B N 1
ATOM 2008 C CA . VAL B 1 87 ? 0.407 23.359 -0.421 1 98.81 87 VAL B CA 1
ATOM 2009 C C . VAL B 1 87 ? 1.702 24.094 -0.108 1 98.81 87 VAL B C 1
ATOM 2011 O O . VAL B 1 87 ? 1.674 25.203 0.456 1 98.81 87 VAL B O 1
ATOM 2014 N N . LYS B 1 88 ? 2.826 23.547 -0.507 1 98.81 88 LYS B N 1
ATOM 2015 C CA . LYS B 1 88 ? 4.137 24.141 -0.244 1 98.81 88 LYS B CA 1
ATOM 2016 C C . LYS B 1 88 ? 4.273 25.5 -0.898 1 98.81 88 LYS B C 1
ATOM 2018 O O . LYS B 1 88 ? 4.922 26.406 -0.351 1 98.81 88 LYS B O 1
ATOM 2023 N N . SER B 1 89 ? 3.662 25.688 -2.055 1 98.44 89 SER B N 1
ATOM 2024 C CA . SER B 1 89 ? 3.75 26.953 -2.766 1 98.44 89 SER B CA 1
ATOM 2025 C C . SER B 1 89 ? 3.076 28.078 -1.979 1 98.44 89 SER B C 1
ATOM 2027 O O . SER B 1 89 ? 3.436 29.25 -2.125 1 98.44 89 SER B O 1
ATOM 2029 N N . PHE B 1 90 ? 2.135 27.75 -1.112 1 98.69 90 PHE B N 1
ATOM 2030 C CA . PHE B 1 90 ? 1.437 28.75 -0.302 1 98.69 90 PHE B CA 1
ATOM 2031 C C . PHE B 1 90 ? 2.154 28.953 1.024 1 98.69 90 PHE B C 1
ATOM 2033 O O . PHE B 1 90 ? 2.275 30.094 1.491 1 98.69 90 PHE B O 1
ATOM 2040 N N . THR B 1 91 ? 2.623 27.875 1.609 1 98.88 91 THR B N 1
ATOM 2041 C CA . THR B 1 91 ? 3.17 27.969 2.959 1 98.88 91 THR B CA 1
ATOM 2042 C C . THR B 1 91 ? 4.648 28.344 2.918 1 98.88 91 THR B C 1
ATOM 2044 O O . THR B 1 91 ? 5.184 28.875 3.891 1 98.88 91 THR B O 1
ATOM 2047 N N . ARG B 1 92 ? 5.355 27.953 1.861 1 98.75 92 ARG B N 1
ATOM 2048 C CA . ARG B 1 92 ? 6.777 28.203 1.649 1 98.75 92 ARG B CA 1
ATOM 2049 C C . ARG B 1 92 ? 7.613 27.672 2.805 1 98.75 92 ARG B C 1
ATOM 2051 O O . ARG B 1 92 ? 8.695 28.188 3.096 1 98.75 92 ARG B O 1
ATOM 2058 N N . GLY B 1 93 ? 7.082 26.781 3.564 1 98.88 93 GLY B N 1
ATOM 2059 C CA . GLY B 1 93 ? 7.738 26.031 4.617 1 98.88 93 GLY B CA 1
ATOM 2060 C C . GLY B 1 93 ? 7.816 24.547 4.328 1 98.88 93 GLY B C 1
ATOM 2061 O O . GLY B 1 93 ? 7.469 24.109 3.23 1 98.88 93 GLY B O 1
ATOM 2062 N N . PRO B 1 94 ? 8.344 23.734 5.293 1 98.88 94 PRO B N 1
ATOM 2063 C CA . PRO B 1 94 ? 8.406 22.281 5.129 1 98.88 94 PRO B CA 1
ATOM 2064 C C . PRO B 1 94 ? 7.023 21.641 5.043 1 98.88 94 PRO B C 1
ATOM 2066 O O . PRO B 1 94 ? 6.098 22.062 5.742 1 98.88 94 PRO B O 1
ATOM 2069 N N . VAL B 1 95 ? 6.902 20.562 4.168 1 98.94 95 VAL B N 1
ATOM 2070 C CA . VAL B 1 95 ? 5.598 19.953 3.932 1 98.94 95 VAL B CA 1
ATOM 2071 C C . VAL B 1 95 ? 5.711 18.438 4.023 1 98.94 95 VAL B C 1
ATOM 2073 O O . VAL B 1 95 ? 6.742 17.859 3.662 1 98.94 95 VAL B O 1
ATOM 2076 N N . ALA B 1 96 ? 4.691 17.844 4.562 1 98.94 96 ALA B N 1
ATOM 2077 C CA . ALA B 1 96 ? 4.48 16.406 4.496 1 98.94 96 ALA B CA 1
ATOM 2078 C C . ALA B 1 96 ? 3.15 16.062 3.83 1 98.94 96 ALA B C 1
ATOM 2080 O O . ALA B 1 96 ? 2.215 16.875 3.863 1 98.94 96 ALA B O 1
ATOM 2081 N N . LYS B 1 97 ? 3.121 15.039 3.111 1 98.81 97 LYS B N 1
ATOM 2082 C CA . LYS B 1 97 ? 1.887 14.367 2.709 1 98.81 97 LYS B CA 1
ATOM 2083 C C . LYS B 1 97 ? 1.586 13.18 3.615 1 98.81 97 LYS B C 1
ATOM 2085 O O . LYS B 1 97 ? 2.381 12.242 3.701 1 98.81 97 LYS B O 1
ATOM 2090 N N . SER B 1 98 ? 0.417 13.242 4.312 1 98.69 98 SER B N 1
ATOM 2091 C CA . SER B 1 98 ? 0.029 12.219 5.273 1 98.69 98 SER B CA 1
ATOM 2092 C C . SER B 1 98 ? -1.478 12.227 5.512 1 98.69 98 SER B C 1
ATOM 2094 O O . SER B 1 98 ? -2.166 13.18 5.145 1 98.69 98 SER B O 1
ATOM 2096 N N . PHE B 1 99 ? -2.037 11.148 6.016 1 98.25 99 PHE B N 1
ATOM 2097 C CA . PHE B 1 99 ? -3.412 10.969 6.465 1 98.25 99 PHE B CA 1
ATOM 2098 C C . PHE B 1 99 ? -4.367 10.906 5.281 1 98.25 99 PHE B C 1
ATOM 2100 O O . PHE B 1 99 ? -5.582 10.789 5.457 1 98.25 99 PHE B O 1
ATOM 2107 N N . ASN B 1 100 ? -3.824 11 4.055 1 95.25 100 ASN B N 1
ATOM 2108 C CA . ASN B 1 100 ? -4.668 10.891 2.869 1 95.25 100 ASN B CA 1
ATOM 2109 C C . ASN B 1 100 ? -5.031 9.438 2.574 1 95.25 100 ASN B C 1
ATOM 2111 O O . ASN B 1 100 ? -5.961 9.164 1.808 1 95.25 100 ASN B O 1
ATOM 2115 N N . MET B 1 101 ? -4.328 8.562 3.225 1 93.12 101 MET B N 1
ATOM 2116 C CA . MET B 1 101 ? -4.617 7.141 3.049 1 93.12 101 MET B CA 1
ATOM 2117 C C . MET B 1 101 ? -5.227 6.551 4.316 1 93.12 101 MET B C 1
ATOM 2119 O O . MET B 1 101 ? -4.762 5.523 4.816 1 93.12 101 MET B O 1
ATOM 2123 N N . ASN B 1 102 ? -6.215 7.203 4.816 1 93.75 102 ASN B N 1
ATOM 2124 C CA . ASN B 1 102 ? -7.035 6.789 5.949 1 93.75 102 ASN B CA 1
ATOM 2125 C C . ASN B 1 102 ? -8.523 6.957 5.656 1 93.75 102 ASN B C 1
ATOM 2127 O O . ASN B 1 102 ? -8.906 7.766 4.809 1 93.75 102 ASN B O 1
ATOM 2131 N N . PHE B 1 103 ? -9.305 6.152 6.359 1 92.69 103 PHE B N 1
ATOM 2132 C CA . PHE B 1 103 ? -10.75 6.344 6.371 1 92.69 103 PHE B CA 1
ATOM 2133 C C . PHE B 1 103 ? -11.172 7.199 7.555 1 92.69 103 PHE B C 1
ATOM 2135 O O . PHE B 1 103 ? -11.094 6.762 8.703 1 92.69 103 PHE B O 1
ATOM 2142 N N . GLY B 1 104 ? -11.625 8.422 7.195 1 93.38 104 GLY B N 1
ATOM 2143 C CA . GLY B 1 104 ? -12 9.359 8.234 1 93.38 104 GLY B CA 1
ATOM 2144 C C . GLY B 1 104 ? -13.039 8.805 9.195 1 93.38 104 GLY B C 1
ATOM 2145 O O . GLY B 1 104 ? -13 9.094 10.398 1 93.38 104 GLY B O 1
ATOM 2146 N N . ASP B 1 105 ? -13.914 7.969 8.703 1 93 105 ASP B N 1
ATOM 2147 C CA . ASP B 1 105 ? -14.992 7.383 9.492 1 93 105 ASP B CA 1
ATOM 2148 C C . ASP B 1 105 ? -14.438 6.477 10.586 1 93 105 ASP B C 1
ATOM 2150 O O . ASP B 1 105 ? -15.156 6.113 11.516 1 93 105 ASP B O 1
ATOM 2154 N N . LEU B 1 106 ? -13.18 6.191 10.484 1 95.38 106 LEU B N 1
ATOM 2155 C CA . LEU B 1 106 ? -12.609 5.227 11.414 1 95.38 106 LEU B CA 1
ATOM 2156 C C . LEU B 1 106 ? -11.758 5.926 12.469 1 95.38 106 LEU B C 1
ATOM 2158 O O . LEU B 1 106 ? -11.242 5.281 13.383 1 95.38 106 LEU B O 1
ATOM 2162 N N . PHE B 1 107 ? -11.602 7.234 12.375 1 97 107 PHE B N 1
ATOM 2163 C CA . PHE B 1 107 ? -10.703 7.949 13.273 1 97 107 PHE B CA 1
ATOM 2164 C C . PHE B 1 107 ? -11.086 7.711 14.727 1 97 107 PHE B C 1
ATOM 2166 O O . PHE B 1 107 ? -10.219 7.523 15.586 1 97 107 PHE B O 1
ATOM 2173 N N . ASP B 1 108 ? -12.328 7.598 15.016 1 94 108 ASP B N 1
ATOM 2174 C CA . ASP B 1 108 ? -12.797 7.445 16.391 1 94 108 ASP B CA 1
ATOM 2175 C C . ASP B 1 108 ? -12.539 6.031 16.906 1 94 108 ASP B C 1
ATOM 2177 O O . ASP B 1 108 ? -12.656 5.77 18.109 1 94 108 ASP B O 1
ATOM 2181 N N . ARG B 1 109 ? -12.125 5.184 16.016 1 95.94 109 ARG B N 1
ATOM 2182 C CA . ARG B 1 109 ? -11.938 3.787 16.406 1 95.94 109 ARG B CA 1
ATOM 2183 C C . ARG B 1 109 ? -10.453 3.438 16.484 1 95.94 109 ARG B C 1
ATOM 2185 O O . ARG B 1 109 ? -10.094 2.295 16.766 1 95.94 109 ARG B O 1
ATOM 2192 N N . VAL B 1 110 ? -9.609 4.344 16.234 1 97.25 110 VAL B N 1
ATOM 2193 C CA . VAL B 1 110 ? -8.18 4.07 16.141 1 97.25 110 VAL B CA 1
ATOM 2194 C C . VAL B 1 110 ? -7.664 3.551 17.484 1 97.25 110 VAL B C 1
ATOM 2196 O O . VAL B 1 110 ? -6.902 2.582 17.531 1 97.25 110 VAL B O 1
ATOM 2199 N N . ARG B 1 111 ? -8.125 4.051 18.531 1 93.81 111 ARG B N 1
ATOM 2200 C CA . ARG B 1 111 ? -7.598 3.738 19.859 1 93.81 111 ARG B CA 1
ATOM 2201 C C . ARG B 1 111 ? -8.203 2.445 20.406 1 93.81 111 ARG B C 1
ATOM 2203 O O . ARG B 1 111 ? -7.762 1.933 21.438 1 93.81 111 ARG B O 1
ATOM 2210 N N . GLU B 1 112 ? -9.188 1.936 19.641 1 93.19 112 GLU B N 1
ATOM 2211 C CA . GLU B 1 112 ? -9.805 0.667 20.031 1 93.19 112 GLU B CA 1
ATOM 2212 C C . GLU B 1 112 ? -9.008 -0.516 19.469 1 93.19 112 GLU B C 1
ATOM 2214 O O . GLU B 1 112 ? -9.266 -1.665 19.844 1 93.19 112 GLU B O 1
ATOM 2219 N N . GLN B 1 113 ? -8.102 -0.237 18.641 1 94.94 113 GLN B N 1
ATOM 2220 C CA . GLN B 1 113 ? -7.348 -1.32 18.031 1 94.94 113 GLN B CA 1
ATOM 2221 C C . GLN B 1 113 ? -6.32 -1.902 19 1 94.94 113 GLN B C 1
ATOM 2223 O O . GLN B 1 113 ? -5.75 -1.177 19.812 1 94.94 113 GLN B O 1
ATOM 2228 N N . ARG B 1 114 ? -6.086 -3.209 18.828 1 92.69 114 ARG B N 1
ATOM 2229 C CA . ARG B 1 114 ? -5.137 -3.898 19.703 1 92.69 114 ARG B CA 1
ATOM 2230 C C . ARG B 1 114 ? -3.723 -3.367 19.5 1 92.69 114 ARG B C 1
ATOM 2232 O O . ARG B 1 114 ? -2.939 -3.295 20.453 1 92.69 114 ARG B O 1
ATOM 2239 N N . VAL B 1 115 ? -3.416 -3.111 18.266 1 95 115 VAL B N 1
ATOM 2240 C CA . VAL B 1 115 ? -2.141 -2.508 17.891 1 95 115 VAL B CA 1
ATOM 2241 C C . VAL B 1 115 ? -2.385 -1.185 17.172 1 95 115 VAL B C 1
ATOM 2243 O O . VAL B 1 115 ? -3.449 -0.976 16.578 1 95 115 VAL B O 1
ATOM 2246 N N . ARG B 1 116 ? -1.405 -0.279 17.266 1 96.56 116 ARG B N 1
ATOM 2247 C CA . ARG B 1 116 ? -1.542 0.971 16.531 1 96.56 116 ARG B CA 1
ATOM 2248 C C . ARG B 1 116 ? -1.507 0.722 15.031 1 96.56 116 ARG B C 1
ATOM 2250 O O . ARG B 1 116 ? -0.593 0.067 14.523 1 96.56 116 ARG B O 1
ATOM 2257 N N . PRO B 1 117 ? -2.559 1.178 14.336 1 97.75 117 PRO B N 1
ATOM 2258 C CA . PRO B 1 117 ? -2.428 1.139 12.875 1 97.75 117 PRO B CA 1
ATOM 2259 C C . PRO B 1 117 ? -1.265 1.986 12.367 1 97.75 117 PRO B C 1
ATOM 2261 O O . PRO B 1 117 ? -0.822 2.91 13.055 1 97.75 117 PRO B O 1
ATOM 2264 N N . SER B 1 118 ? -0.72 1.613 11.242 1 96.62 118 SER B N 1
ATOM 2265 C CA . SER B 1 118 ? 0.3 2.426 10.586 1 96.62 118 SER B CA 1
ATOM 2266 C C . SER B 1 118 ? -0.323 3.605 9.844 1 96.62 118 SER B C 1
ATOM 2268 O O . SER B 1 118 ? -1.513 3.584 9.523 1 96.62 118 SER B O 1
ATOM 2270 N N . ASN B 1 119 ? 0.355 4.633 9.633 1 97.44 119 ASN B N 1
ATOM 2271 C CA . ASN B 1 119 ? 0.023 5.766 8.773 1 97.44 119 ASN B CA 1
ATOM 2272 C C . ASN B 1 119 ? 1.199 6.164 7.891 1 97.44 119 ASN B C 1
ATOM 2274 O O . ASN B 1 119 ? 2.215 6.66 8.383 1 97.44 119 ASN B O 1
ATOM 2278 N N . TRP B 1 120 ? 1.003 5.965 6.59 1 96.69 120 TRP B N 1
ATOM 2279 C CA . TRP B 1 120 ? 2.027 6.281 5.602 1 96.69 120 TRP B CA 1
ATOM 2280 C C . TRP B 1 120 ? 2.213 7.789 5.473 1 96.69 120 TRP B C 1
ATOM 2282 O O . TRP B 1 120 ? 1.257 8.555 5.621 1 96.69 120 TRP B O 1
ATOM 2292 N N . TYR B 1 121 ? 3.496 8.125 5.176 1 97.81 121 TYR B N 1
ATOM 2293 C CA . TYR B 1 121 ? 3.691 9.531 4.828 1 97.81 121 TYR B CA 1
ATOM 2294 C C . TYR B 1 121 ? 4.98 9.719 4.039 1 97.81 121 TYR B C 1
ATOM 2296 O O . TYR B 1 121 ? 5.855 8.852 4.047 1 97.81 121 TYR B O 1
ATOM 2304 N N . VAL B 1 122 ? 5.082 10.789 3.281 1 98.25 122 VAL B N 1
ATOM 2305 C CA . VAL B 1 122 ? 6.297 11.359 2.707 1 98.25 122 VAL B CA 1
ATOM 2306 C C . VAL B 1 122 ? 6.477 12.797 3.191 1 98.25 122 VAL B C 1
ATOM 2308 O O . VAL B 1 122 ? 5.5 13.469 3.523 1 98.25 122 VAL B O 1
ATOM 2311 N N . ALA B 1 123 ? 7.742 13.281 3.275 1 98.75 123 ALA B N 1
ATOM 2312 C CA . ALA B 1 123 ? 7.906 14.594 3.898 1 98.75 123 ALA B CA 1
ATOM 2313 C C . ALA B 1 123 ? 9.25 15.211 3.523 1 98.75 123 ALA B C 1
ATOM 2315 O O . ALA B 1 123 ? 10.219 14.5 3.244 1 98.75 123 ALA B O 1
ATOM 2316 N N . ASP B 1 124 ? 9.203 16.578 3.523 1 98.88 124 ASP B N 1
ATOM 2317 C CA . ASP B 1 124 ? 10.469 17.281 3.693 1 98.88 124 ASP B CA 1
ATOM 2318 C C . ASP B 1 124 ? 11.164 16.859 4.992 1 98.88 124 ASP B C 1
ATOM 2320 O O . ASP B 1 124 ? 10.5 16.547 5.977 1 98.88 124 ASP B O 1
ATOM 2324 N N . GLU B 1 125 ? 12.5 16.922 4.918 1 98.56 125 GLU B N 1
ATOM 2325 C CA . GLU B 1 125 ? 13.258 16.5 6.094 1 98.56 125 GLU B CA 1
ATOM 2326 C C . GLU B 1 125 ? 12.844 17.297 7.324 1 98.56 125 GLU B C 1
ATOM 2328 O O . GLU B 1 125 ? 12.648 16.734 8.406 1 98.56 125 GLU B O 1
ATOM 2333 N N . ASP B 1 126 ? 12.586 18.562 7.156 1 98.75 126 ASP B N 1
ATOM 2334 C CA . ASP B 1 126 ? 12.32 19.453 8.281 1 98.75 126 ASP B CA 1
ATOM 2335 C C . ASP B 1 126 ? 10.867 19.328 8.75 1 98.75 126 ASP B C 1
ATOM 2337 O O . ASP B 1 126 ? 10.492 19.891 9.773 1 98.75 126 ASP B O 1
ATOM 2341 N N . ALA B 1 127 ? 10.047 18.578 8.078 1 98.88 127 ALA B N 1
ATOM 2342 C CA . ALA B 1 127 ? 8.672 18.344 8.492 1 98.88 127 ALA B CA 1
ATOM 2343 C C . ALA B 1 127 ? 8.523 16.969 9.156 1 98.88 127 ALA B C 1
ATOM 2345 O O . ALA B 1 127 ? 7.473 16.656 9.719 1 98.88 127 ALA B O 1
ATOM 2346 N N . ARG B 1 128 ? 9.523 16.156 9.078 1 98.62 128 ARG B N 1
ATOM 2347 C CA . ARG B 1 128 ? 9.445 14.758 9.5 1 98.62 128 ARG B CA 1
ATOM 2348 C C . ARG B 1 128 ? 9.078 14.648 10.977 1 98.62 128 ARG B C 1
ATOM 2350 O O . ARG B 1 128 ? 8.133 13.945 11.344 1 98.62 128 ARG B O 1
ATOM 2357 N N . GLY B 1 129 ? 9.812 15.336 11.805 1 98.62 129 GLY B N 1
ATOM 2358 C CA . GLY B 1 129 ? 9.633 15.219 13.242 1 98.62 129 GLY B CA 1
ATOM 2359 C C . GLY B 1 129 ? 8.219 15.539 13.695 1 98.62 129 GLY B C 1
ATOM 2360 O O . GLY B 1 129 ? 7.59 14.742 14.391 1 98.62 129 GLY B O 1
ATOM 2361 N N . VAL B 1 130 ? 7.73 16.656 13.289 1 98.81 130 VAL B N 1
ATOM 2362 C CA . VAL B 1 130 ? 6.402 17.094 13.703 1 98.81 130 VAL B CA 1
ATOM 2363 C C . VAL B 1 130 ? 5.34 16.172 13.109 1 98.81 130 VAL B C 1
ATOM 2365 O O . VAL B 1 130 ? 4.336 15.867 13.758 1 98.81 130 VAL B O 1
ATOM 2368 N N . THR B 1 131 ? 5.527 15.695 11.875 1 98.88 131 THR B N 1
ATOM 2369 C CA . THR B 1 131 ? 4.594 14.773 11.234 1 98.88 131 THR B CA 1
ATOM 2370 C C . THR B 1 131 ? 4.5 13.469 12.008 1 98.88 131 THR B C 1
ATOM 2372 O O . THR B 1 131 ? 3.404 12.984 12.305 1 98.88 131 THR B O 1
ATOM 2375 N N . GLU B 1 132 ? 5.652 12.938 12.391 1 98.75 132 GLU B N 1
ATOM 2376 C CA . GLU B 1 132 ? 5.68 11.688 13.141 1 98.75 132 GLU B CA 1
ATOM 2377 C C . GLU B 1 132 ? 5.031 11.844 14.508 1 98.75 132 GLU B C 1
ATOM 2379 O O . GLU B 1 132 ? 4.285 10.961 14.953 1 98.75 132 GLU B O 1
ATOM 2384 N N . GLN B 1 133 ? 5.328 12.961 15.141 1 98.88 133 GLN B N 1
ATOM 2385 C CA . GLN B 1 133 ? 4.707 13.219 16.438 1 98.88 133 GLN B CA 1
ATOM 2386 C C . GLN B 1 133 ? 3.186 13.266 16.312 1 98.88 133 GLN B C 1
ATOM 2388 O O . GLN B 1 133 ? 2.473 12.656 17.109 1 98.88 133 GLN B O 1
ATOM 2393 N N . LEU B 1 134 ? 2.68 13.93 15.312 1 98.94 134 LEU B N 1
ATOM 2394 C CA . LEU B 1 134 ? 1.238 14.117 15.18 1 98.94 134 LEU B CA 1
ATOM 2395 C C . LEU B 1 134 ? 0.562 12.836 14.719 1 98.94 134 LEU B C 1
ATOM 2397 O O . LEU B 1 134 ? -0.577 12.555 15.102 1 98.94 134 LEU B O 1
ATOM 2401 N N . ILE B 1 135 ? 1.262 12.023 13.883 1 98.81 135 ILE B N 1
ATOM 2402 C CA . ILE B 1 135 ? 0.755 10.703 13.547 1 98.81 135 ILE B CA 1
ATOM 2403 C C . ILE B 1 135 ? 0.613 9.867 14.828 1 98.81 135 ILE B C 1
ATOM 2405 O O . ILE B 1 135 ? -0.437 9.273 15.07 1 98.81 135 ILE B O 1
ATOM 2409 N N . SER B 1 136 ? 1.644 9.891 15.648 1 98.69 136 SER B N 1
ATOM 2410 C CA . SER B 1 136 ? 1.635 9.133 16.891 1 98.69 136 SER B CA 1
ATOM 2411 C C . SER B 1 136 ? 0.542 9.633 17.844 1 98.69 136 SER B C 1
ATOM 2413 O O . SER B 1 136 ? -0.189 8.828 18.422 1 98.69 136 SER B O 1
ATOM 2415 N N . ASP B 1 137 ? 0.448 10.938 17.938 1 98.75 137 ASP B N 1
ATOM 2416 C CA . ASP B 1 137 ? -0.519 11.531 18.859 1 98.75 137 ASP B CA 1
ATOM 2417 C C . ASP B 1 137 ? -1.949 11.297 18.375 1 98.75 137 ASP B C 1
ATOM 2419 O O . ASP B 1 137 ? -2.896 11.383 19.156 1 98.75 137 ASP B O 1
ATOM 2423 N N . ALA B 1 138 ? -2.16 10.984 17.094 1 98.69 138 ALA B N 1
ATOM 2424 C CA . ALA B 1 138 ? -3.471 10.617 16.562 1 98.69 138 ALA B CA 1
ATOM 2425 C C . ALA B 1 138 ? -3.766 9.141 16.781 1 98.69 138 ALA B C 1
ATOM 2427 O O . ALA B 1 138 ? -4.859 8.664 16.469 1 98.69 138 ALA B O 1
ATOM 2428 N N . GLY B 1 139 ? -2.768 8.414 17.266 1 98.25 139 GLY B N 1
ATOM 2429 C CA . GLY B 1 139 ? -2.992 7.02 17.594 1 98.25 139 GLY B CA 1
ATOM 2430 C C . GLY B 1 139 ? -2.432 6.059 16.562 1 98.25 139 GLY B C 1
ATOM 2431 O O . GLY B 1 139 ? -2.693 4.855 16.625 1 98.25 139 GLY B O 1
ATOM 2432 N N . TYR B 1 140 ? -1.644 6.566 15.648 1 98.38 140 TYR B N 1
ATOM 2433 C CA . TYR B 1 140 ? -1.084 5.754 14.578 1 98.38 140 TYR B CA 1
ATOM 2434 C C . TYR B 1 140 ? 0.421 5.586 14.742 1 98.38 140 TYR B C 1
ATOM 2436 O O . TYR B 1 140 ? 1.054 6.332 15.5 1 98.38 140 TYR B O 1
ATOM 2444 N N . ASP B 1 141 ? 0.981 4.551 14.117 1 97.06 141 ASP B N 1
ATOM 2445 C CA . ASP B 1 141 ? 2.424 4.395 13.961 1 97.06 141 ASP B CA 1
ATOM 2446 C C . ASP B 1 141 ? 2.904 4.984 12.641 1 97.06 141 ASP B C 1
ATOM 2448 O O . ASP B 1 141 ? 2.443 4.586 11.57 1 97.06 141 ASP B O 1
ATOM 2452 N N . PRO B 1 142 ? 3.795 5.957 12.734 1 97.25 142 PRO B N 1
ATOM 2453 C CA . PRO B 1 142 ? 4.273 6.547 11.477 1 97.25 142 PRO B CA 1
ATOM 2454 C C . PRO B 1 142 ? 5.051 5.551 10.617 1 97.25 142 PRO B C 1
ATOM 2456 O O . PRO B 1 142 ? 5.848 4.77 11.141 1 97.25 142 PRO B O 1
ATOM 2459 N N . ALA B 1 143 ? 4.77 5.559 9.367 1 95.31 143 ALA B N 1
ATOM 2460 C CA . ALA B 1 143 ? 5.453 4.738 8.367 1 95.31 143 ALA B CA 1
ATOM 2461 C C . ALA B 1 143 ? 5.93 5.594 7.195 1 95.31 143 ALA B C 1
ATOM 2463 O O . ALA B 1 143 ? 5.18 5.832 6.246 1 95.31 143 ALA B O 1
ATOM 2464 N N . ARG B 1 144 ? 7.199 5.988 7.211 1 95.5 144 ARG B N 1
ATOM 2465 C CA . ARG B 1 144 ? 7.75 6.828 6.152 1 95.5 144 ARG B CA 1
ATOM 2466 C C . ARG B 1 144 ? 8.047 6.008 4.902 1 95.5 144 ARG B C 1
ATOM 2468 O O . ARG B 1 144 ? 8.695 4.961 4.977 1 95.5 144 ARG B O 1
ATOM 2475 N N . VAL B 1 145 ? 7.57 6.523 3.793 1 94.75 145 VAL B N 1
ATOM 2476 C CA . VAL B 1 145 ? 7.789 5.742 2.58 1 94.75 145 VAL B CA 1
ATOM 2477 C C . VAL B 1 145 ? 8.641 6.543 1.596 1 94.75 145 VAL B C 1
ATOM 2479 O O . VAL B 1 145 ? 8.898 6.09 0.479 1 94.75 145 VAL B O 1
ATOM 2482 N N . GLY B 1 146 ? 9.109 7.734 1.954 1 94.94 146 GLY B N 1
ATOM 2483 C CA . GLY B 1 146 ? 9.961 8.539 1.094 1 94.94 146 GLY B CA 1
ATOM 2484 C C . GLY B 1 146 ? 9.992 10.008 1.49 1 94.94 146 GLY B C 1
ATOM 2485 O O . GLY B 1 146 ? 9.398 10.391 2.5 1 94.94 146 GLY B O 1
ATOM 2486 N N . ASP B 1 147 ? 10.781 10.773 0.736 1 97.44 147 ASP B N 1
ATOM 2487 C CA . ASP B 1 147 ? 10.773 12.219 0.907 1 97.44 147 ASP B CA 1
ATOM 2488 C C . ASP B 1 147 ? 9.688 12.867 0.046 1 97.44 147 ASP B C 1
ATOM 2490 O O . ASP B 1 147 ? 8.898 12.172 -0.591 1 97.44 147 ASP B O 1
ATOM 2494 N N . LEU B 1 148 ? 9.625 14.172 0.079 1 98.25 148 LEU B N 1
ATOM 2495 C CA . LEU B 1 148 ? 8.523 14.891 -0.557 1 98.25 148 LEU B CA 1
ATOM 2496 C C . LEU B 1 148 ? 8.555 14.703 -2.07 1 98.25 148 LEU B C 1
ATOM 2498 O O . LEU B 1 148 ? 7.539 14.883 -2.742 1 98.25 148 LEU B O 1
ATOM 2502 N N . SER B 1 149 ? 9.727 14.375 -2.641 1 97.38 149 SER B N 1
ATOM 2503 C CA . SER B 1 149 ? 9.812 14.141 -4.078 1 97.38 149 SER B CA 1
ATOM 2504 C C . SER B 1 149 ? 8.898 13 -4.512 1 97.38 149 SER B C 1
ATOM 2506 O O . SER B 1 149 ? 8.562 12.883 -5.691 1 97.38 149 SER B O 1
ATOM 2508 N N . ARG B 1 150 ? 8.398 12.18 -3.568 1 96.44 150 ARG B N 1
ATOM 2509 C CA . ARG B 1 150 ? 7.535 11.031 -3.861 1 96.44 150 ARG B CA 1
ATOM 2510 C C . ARG B 1 150 ? 6.066 11.391 -3.66 1 96.44 150 ARG B C 1
ATOM 2512 O O . ARG B 1 150 ? 5.195 10.531 -3.775 1 96.44 150 ARG B O 1
ATOM 2519 N N . ALA B 1 151 ? 5.824 12.641 -3.439 1 97.44 151 ALA B N 1
ATOM 2520 C CA . ALA B 1 151 ? 4.469 13.047 -3.074 1 97.44 151 ALA B CA 1
ATOM 2521 C C . ALA B 1 151 ? 3.473 12.68 -4.172 1 97.44 151 ALA B C 1
ATOM 2523 O O . ALA B 1 151 ? 2.396 12.148 -3.891 1 97.44 151 ALA B O 1
ATOM 2524 N N . ARG B 1 152 ? 3.82 12.953 -5.41 1 95.88 152 ARG B N 1
ATOM 2525 C CA . ARG B 1 152 ? 2.891 12.656 -6.5 1 95.88 152 ARG B CA 1
ATOM 2526 C C . ARG B 1 152 ? 2.59 11.164 -6.578 1 95.88 152 ARG B C 1
ATOM 2528 O O . ARG B 1 152 ? 1.428 10.766 -6.672 1 95.88 152 ARG B O 1
ATOM 2535 N N . ASP B 1 153 ? 3.648 10.352 -6.539 1 93.31 153 ASP B N 1
ATOM 2536 C CA . ASP B 1 153 ? 3.473 8.898 -6.562 1 93.31 153 ASP B CA 1
ATOM 2537 C C . ASP B 1 153 ? 2.613 8.43 -5.391 1 93.31 153 ASP B C 1
ATOM 2539 O O . ASP B 1 153 ? 1.766 7.551 -5.547 1 93.31 153 ASP B O 1
ATOM 2543 N N . PHE B 1 154 ? 2.883 8.984 -4.273 1 95.44 154 PHE B N 1
ATOM 2544 C CA . PHE B 1 154 ? 2.17 8.633 -3.051 1 95.44 154 PHE B CA 1
ATOM 2545 C C . PHE B 1 154 ? 0.693 8.992 -3.164 1 95.44 154 PHE B C 1
ATOM 2547 O O . PHE B 1 154 ? -0.175 8.18 -2.842 1 95.44 154 PHE B O 1
ATOM 2554 N N . GLU B 1 155 ? 0.366 10.117 -3.678 1 95.81 155 GLU B N 1
ATOM 2555 C CA . GLU B 1 155 ? -1.01 10.531 -3.934 1 95.81 155 GLU B CA 1
ATOM 2556 C C . GLU B 1 155 ? -1.702 9.586 -4.91 1 95.81 155 GLU B C 1
ATOM 2558 O O . GLU B 1 155 ? -2.857 9.211 -4.699 1 95.81 155 GLU B O 1
ATOM 2563 N N . ASP B 1 156 ? -0.992 9.18 -5.855 1 92.31 156 ASP B N 1
ATOM 2564 C CA . ASP B 1 156 ? -1.543 8.312 -6.895 1 92.31 156 ASP B CA 1
ATOM 2565 C C . ASP B 1 156 ? -1.807 6.906 -6.352 1 92.31 156 ASP B C 1
ATOM 2567 O O . ASP B 1 156 ? -2.566 6.141 -6.945 1 92.31 156 ASP B O 1
ATOM 2571 N N . ALA B 1 157 ? -1.206 6.551 -5.246 1 92.44 157 ALA B N 1
ATOM 2572 C CA . ALA B 1 157 ? -1.3 5.195 -4.707 1 92.44 157 ALA B CA 1
ATOM 2573 C C . ALA B 1 157 ? -2.566 5.027 -3.871 1 92.44 157 ALA B C 1
ATOM 2575 O O . ALA B 1 157 ? -2.852 3.93 -3.383 1 92.44 157 ALA B O 1
ATOM 2576 N N . VAL B 1 158 ? -3.404 6.012 -3.752 1 91 158 VAL B N 1
ATOM 2577 C CA . VAL B 1 158 ? -4.582 5.98 -2.891 1 91 158 VAL B CA 1
ATOM 2578 C C . VAL B 1 158 ? -5.547 4.902 -3.373 1 91 158 VAL B C 1
ATOM 2580 O O . VAL B 1 158 ? -6.32 4.355 -2.584 1 91 158 VAL B O 1
ATOM 2583 N N . TRP B 1 159 ? -5.445 4.547 -4.629 1 88.69 159 TRP B N 1
ATOM 2584 C CA . TRP B 1 159 ? -6.324 3.529 -5.195 1 88.69 159 TRP B CA 1
ATOM 2585 C C . TRP B 1 159 ? -6.113 2.184 -4.508 1 88.69 159 TRP B C 1
ATOM 2587 O O . TRP B 1 159 ? -7.039 1.369 -4.43 1 88.69 159 TRP B O 1
ATOM 2597 N N . LEU B 1 160 ? -4.961 1.858 -4.008 1 90.25 160 LEU B N 1
ATOM 2598 C CA . LEU B 1 160 ? -4.672 0.611 -3.311 1 90.25 160 LEU B CA 1
ATOM 2599 C C . LEU B 1 160 ? -5.57 0.45 -2.09 1 90.25 160 LEU B C 1
ATOM 2601 O O . LEU B 1 160 ? -6.09 -0.641 -1.834 1 90.25 160 LEU B O 1
ATOM 2605 N N . LEU B 1 161 ? -5.684 1.578 -1.372 1 87.81 161 LEU B N 1
ATOM 2606 C CA . LEU B 1 161 ? -6.527 1.557 -0.185 1 87.81 161 LEU B CA 1
ATOM 2607 C C . LEU B 1 161 ? -8 1.424 -0.568 1 87.81 161 LEU B C 1
ATOM 2609 O O . LEU B 1 161 ? -8.742 0.666 0.059 1 87.81 161 LEU B O 1
ATOM 2613 N N . MET B 1 162 ? -8.367 2.08 -1.579 1 85.38 162 MET B N 1
ATOM 2614 C CA . MET B 1 162 ? -9.758 2.076 -2.023 1 85.38 162 MET B CA 1
ATOM 2615 C C . MET B 1 162 ? -10.148 0.713 -2.582 1 85.38 162 MET B C 1
ATOM 2617 O O . MET B 1 162 ? -11.328 0.365 -2.613 1 85.38 162 MET B O 1
ATOM 2621 N N . GLY B 1 163 ? -9.156 0.054 -3.002 1 84.5 163 GLY B N 1
ATOM 2622 C CA . GLY B 1 163 ? -9.422 -1.248 -3.594 1 84.5 163 GLY B CA 1
ATOM 2623 C C . GLY B 1 163 ? -9.648 -2.336 -2.561 1 84.5 163 GLY B C 1
ATOM 2624 O O . GLY B 1 163 ? -10.234 -3.375 -2.865 1 84.5 163 GLY B O 1
ATOM 2625 N N . VAL B 1 164 ? -9.109 -2.109 -1.336 1 82.06 164 VAL B N 1
ATOM 2626 C CA . VAL B 1 164 ? -9.227 -3.119 -0.291 1 82.06 164 VAL B CA 1
ATOM 2627 C C . VAL B 1 164 ? -10.68 -3.234 0.155 1 82.06 164 VAL B C 1
ATOM 2629 O O . VAL B 1 164 ? -11.352 -2.221 0.365 1 82.06 164 VAL B O 1
ATOM 2632 N N . LYS B 1 165 ? -11.289 -4.469 0.068 1 72.31 165 LYS B N 1
ATOM 2633 C CA . LYS B 1 165 ? -12.633 -4.785 0.522 1 72.31 165 LYS B CA 1
ATOM 2634 C C . LYS B 1 165 ? -12.625 -5.289 1.963 1 72.31 165 LYS B C 1
ATOM 2636 O O . LYS B 1 165 ? -11.617 -5.816 2.438 1 72.31 165 LYS B O 1
ATOM 2641 N N . PRO B 1 166 ? -13.461 -4.758 3.178 1 68.81 166 PRO B N 1
ATOM 2642 C CA . PRO B 1 166 ? -14.914 -4.645 3.113 1 68.81 166 PRO B CA 1
ATOM 2643 C C . PRO B 1 166 ? -15.391 -3.203 2.936 1 68.81 166 PRO B C 1
ATOM 2645 O O . PRO B 1 166 ? -14.617 -2.266 3.133 1 68.81 166 PRO B O 1
ATOM 2648 N N . GLN B 1 167 ? -16.688 -3.225 2.85 1 65.38 167 GLN B N 1
ATOM 2649 C CA . GLN B 1 167 ? -17.422 -1.969 2.846 1 65.38 167 GLN B CA 1
ATOM 2650 C C . GLN B 1 167 ? -17.297 -1.249 4.184 1 65.38 167 GLN B C 1
ATOM 2652 O O . GLN B 1 167 ? -17.281 -1.887 5.238 1 65.38 167 GLN B O 1
ATOM 2657 N N . GLY B 1 168 ? -16.766 -0.019 4.273 1 75.62 168 GLY B N 1
ATOM 2658 C CA . GLY B 1 168 ? -16.656 0.799 5.473 1 75.62 168 GLY B CA 1
ATOM 2659 C C . GLY B 1 168 ? -15.242 1.241 5.781 1 75.62 168 GLY B C 1
ATOM 2660 O O . GLY B 1 168 ? -15.031 2.109 6.629 1 75.62 168 GLY B O 1
ATOM 2661 N N . GLY B 1 169 ? -14.305 0.47 5.34 1 90.62 169 GLY B N 1
ATOM 2662 C CA . GLY B 1 169 ? -12.93 0.921 5.488 1 90.62 169 GLY B CA 1
ATOM 2663 C C . GLY B 1 169 ? -12.07 -0.035 6.293 1 90.62 169 GLY B C 1
ATOM 2664 O O . GLY B 1 169 ? -12.586 -0.963 6.922 1 90.62 169 GLY B O 1
ATOM 2665 N N . VAL B 1 170 ? -10.789 0.088 6.297 1 93.94 170 VAL B N 1
ATOM 2666 C CA . VAL B 1 170 ? -9.828 -0.764 6.992 1 93.94 170 VAL B CA 1
ATOM 2667 C C . VAL B 1 170 ? -8.758 0.099 7.656 1 93.94 170 VAL B C 1
ATOM 2669 O O . VAL B 1 170 ? -8.562 1.255 7.273 1 93.94 170 VAL B O 1
ATOM 2672 N N . PHE B 1 171 ? -8.195 -0.447 8.711 1 96.06 171 PHE B N 1
ATOM 2673 C CA . PHE B 1 171 ? -6.883 -0.036 9.188 1 96.06 171 PHE B CA 1
ATOM 2674 C C . PHE B 1 171 ? -5.785 -0.854 8.516 1 96.06 171 PHE B C 1
ATOM 2676 O O . PHE B 1 171 ? -6.051 -1.922 7.961 1 96.06 171 PHE B O 1
ATOM 2683 N N . TYR B 1 172 ? -4.594 -0.347 8.516 1 95.38 172 TYR B N 1
ATOM 2684 C CA . TYR B 1 172 ? -3.459 -1.127 8.031 1 95.38 172 TYR B CA 1
ATOM 2685 C C . TYR B 1 172 ? -2.26 -0.978 8.961 1 95.38 172 TYR B C 1
ATOM 2687 O O . TYR B 1 172 ? -2.164 -0.001 9.711 1 95.38 172 TYR B O 1
ATOM 2695 N N . ARG B 1 173 ? -1.438 -1.964 8.898 1 95.38 173 ARG B N 1
ATOM 2696 C CA . ARG B 1 173 ? -0.23 -1.975 9.719 1 95.38 173 ARG B CA 1
ATOM 2697 C C . ARG B 1 173 ? 0.924 -2.645 8.984 1 95.38 173 ARG B C 1
ATOM 2699 O O . ARG B 1 173 ? 0.737 -3.674 8.328 1 95.38 173 ARG B O 1
ATOM 2706 N N . PHE B 1 174 ? 2.047 -2.064 9.023 1 94.94 174 PHE B N 1
ATOM 2707 C CA . PHE B 1 174 ? 3.332 -2.615 8.609 1 94.94 174 PHE B CA 1
ATOM 2708 C C . PHE B 1 174 ? 4.242 -2.834 9.812 1 94.94 174 PHE B C 1
ATOM 2710 O O . PHE B 1 174 ? 4.477 -1.911 10.594 1 94.94 174 PHE B O 1
ATOM 2717 N N . ALA B 1 175 ? 4.754 -4.031 9.953 1 93.44 175 ALA B N 1
ATOM 2718 C CA . ALA B 1 175 ? 5.527 -4.324 11.156 1 93.44 175 ALA B CA 1
ATOM 2719 C C . ALA B 1 175 ? 6.562 -5.414 10.891 1 93.44 175 ALA B C 1
ATOM 2721 O O . ALA B 1 175 ? 6.352 -6.289 10.047 1 93.44 175 ALA B O 1
ATOM 2722 N N . VAL B 1 176 ? 7.645 -5.312 11.617 1 93 176 VAL B N 1
ATOM 2723 C CA . VAL B 1 176 ? 8.664 -6.359 11.562 1 93 176 VAL B CA 1
ATOM 2724 C C . VAL B 1 176 ? 8.086 -7.672 12.086 1 93 176 VAL B C 1
ATOM 2726 O O . VAL B 1 176 ? 7.066 -7.676 12.781 1 93 176 VAL B O 1
ATOM 2729 N N . PRO B 1 177 ? 8.727 -8.797 11.688 1 93.25 177 PRO B N 1
ATOM 2730 C CA . PRO B 1 177 ? 8.234 -10.094 12.164 1 93.25 177 PRO B CA 1
ATOM 2731 C C . PRO B 1 177 ? 8.07 -10.133 13.688 1 93.25 177 PRO B C 1
ATOM 2733 O O . PRO B 1 177 ? 8.945 -9.664 14.422 1 93.25 177 PRO B O 1
ATOM 2736 N N . GLY B 1 178 ? 6.938 -10.617 14.078 1 92.31 178 GLY B N 1
ATOM 2737 C CA . GLY B 1 178 ? 6.664 -10.75 15.5 1 92.31 178 GLY B CA 1
ATOM 2738 C C . GLY B 1 178 ? 5.926 -9.555 16.078 1 92.31 178 GLY B C 1
ATOM 2739 O O . GLY B 1 178 ? 5.477 -9.594 17.219 1 92.31 178 GLY B O 1
ATOM 2740 N N . GLN B 1 179 ? 5.691 -8.531 15.242 1 90.62 179 GLN B N 1
ATOM 2741 C CA . GLN B 1 179 ? 5.082 -7.32 15.773 1 90.62 179 GLN B CA 1
ATOM 2742 C C . GLN B 1 179 ? 3.807 -6.969 15.016 1 90.62 179 GLN B C 1
ATOM 2744 O O . GLN B 1 179 ? 3.268 -5.871 15.18 1 90.62 179 GLN B O 1
ATOM 2749 N N . LEU B 1 180 ? 3.449 -7.895 14.203 1 91.31 180 LEU B N 1
ATOM 2750 C CA . LEU B 1 180 ? 2.203 -7.652 13.484 1 91.31 180 LEU B CA 1
ATOM 2751 C C . LEU B 1 180 ? 1 -7.855 14.398 1 91.31 180 LEU B C 1
ATOM 2753 O O . LEU B 1 180 ? 0.958 -8.812 15.172 1 91.31 180 LEU B O 1
#

Radius of gyration: 22.17 Å; Cα contacts (8 Å, |Δi|>4): 834; chains: 2; bounding box: 34×66×49 Å

InterPro domains:
  IPR036291 NAD(P)-binding domain superfamily [SSF51735] (1-161)

Nearest PDB structures (foldseek):
  2raf-assembly2_C-2  TM=8.370E-01  e=1.491E-12  Lactiplantibacillus plantarum WCFS1
  7tai-assembly1_C  TM=8.265E-01  e=2.871E-09  Homo sapiens
  6hcy-assembly1_A  TM=8.071E-01  e=3.849E-09  Homo sapiens
  2yjz-assembly4_D  TM=7.576E-01  e=4.016E-08  Rattus norvegicus
  1yt5-assembly1_A  TM=5.479E-01  e=1.883E-01  Thermotoga maritima

Foldseek 3Di:
DEEEEQDCPLQRVLLQVLLVVLPYHYHYDYLQEEECQPHQEYEYEDELVCLLVSLVNYHNLAAHEYEYQYAQPPHNDDDAPASQRVSCVSNVHKYKYWNVQFDSLCLVVQQVDPAHFEIEMAIDPVNVVVVQVSCVSSRHHYDYDYHCVCRHVVNVCSVVQVVDDDDPGDTHHDDDPPRD/DEEEEQDCPLQRVLLQVLLVVLPYHYHYDYLQEEECQPHQEYEYEDELVCLVVSLVNYHNLAAHEYEYQYAQPPHNDDDAPASQRVSCVSNVHKYKYWNVLFDSLCLVVQQVDPAHFEIEMAIDPVNVVVVQVSCVSSRHHYDYDYHCVCRHVVNVCSVVQVVDDDDPGDTHHDDDPPRD

pLDDT: mean 95.48, std 5.72, range [65.0, 99.0]

Secondary structure (DSSP, 8-state):
-EEEEE--SHHHHHHHHHHHHTT-EEEEE-TT-EE-TT-SEEEE-S-GGGHHHHHTTEE--TT-EEEE-----SS--SSSS-HHHHHHHHH-S-EEEESTTS-GGGGGGGGGSSSPPEEEEEE-HHHHHHHHHHHHHTT-EEEEEEEGGGHHHHHHTHHHHHHS-STT--EEEEE-TT--/-EEEEE--SHHHHHHHHHHHHTT-EEEEE-TT-EE-TT-SEEEE-S-GGGHHHHHTTEE--TT-EEEE-----SS--SSSS-HHHHHHHHH-S-EEEESTTS-GGGGGGGGGSSSPPEEEEEE-HHHHHHHHHHHHHTT-EEEEEEEGGGHHHHHHTHHHHHHS-STT--EEEEE-TT--

Organism: Mycolicibacterium smegmatis (strain ATCC 700084 / mc(2)155) (NCBI:txid246196)

Sequence (360 aa):
MKIVTIGRGMIGGGLARLWRDSGHDVDELGRDGGDASDADVLLVAVPGNEISSALAKVTGLDGKVAIDATNIMPQRHGEFPSYAHEVKSFTRGPVAKSFNMNFGDLFDRVREQRVRPSNWYVADEDARGVTEQLISDAGYDPARVGDLSRARDFEDAVWLLMGVKPQGGVFYRFAVPGQLMKIVTIGRGMIGGGLARLWRDSGHDVDELGRDGGDASDADVLLVAVPGNEISSALAKVTGLDGKVAIDATNIMPQRHGEFPSYAHEVKSFTRGPVAKSFNMNFGDLFDRVREQRVRPSNWYVADEDARGVTEQLISDAGYDPARVGDLSRARDFEDAVWLLMGVKPQGGVFYRFAVPGQL

Solvent-accessible surface area (backbone atoms only — not comparable to full-atom values): 18594 Å² total; per-residue (Å²): 96,36,34,31,25,42,21,58,46,57,55,22,37,40,51,42,52,36,33,41,75,61,66,31,47,68,46,74,25,55,96,79,28,46,77,38,64,80,41,64,34,34,36,41,29,42,61,48,85,39,49,67,69,51,54,72,44,36,43,52,38,73,57,36,34,34,35,31,31,45,46,45,77,94,56,80,68,84,86,52,88,23,71,47,52,46,52,28,72,64,18,67,28,36,32,21,38,33,69,47,83,58,47,43,90,43,52,88,49,36,81,68,32,84,51,61,31,42,41,59,31,25,21,27,79,86,21,40,64,64,49,42,48,51,36,40,50,53,40,27,36,63,36,50,39,48,43,46,91,43,39,41,63,56,55,65,49,44,54,55,63,70,30,44,79,61,92,90,47,55,45,37,36,71,23,45,87,77,62,92,95,36,34,32,25,42,20,59,48,57,55,24,38,40,51,41,52,37,32,42,74,60,66,31,47,68,48,73,24,57,97,79,29,47,78,39,64,79,40,66,34,35,36,41,30,42,60,48,85,39,49,68,69,50,55,72,42,38,44,51,38,72,57,35,35,35,35,32,30,43,44,45,77,93,58,80,68,85,87,53,87,22,70,47,53,46,52,28,72,64,19,66,26,37,32,21,37,33,67,48,84,57,46,43,90,44,53,90,49,37,81,69,33,82,50,61,31,42,41,58,30,23,21,28,80,84,22,40,65,63,49,41,51,52,35,40,50,53,39,28,37,64,37,50,38,49,43,46,91,43,39,41,62,54,55,66,49,45,54,54,64,70,29,44,78,59,93,89,47,56,45,37,34,69,22,45,88,77,62,92